Protein AF-A0A949Z2T8-F1 (afdb_monomer_lite)

Radius of gyration: 31.18 Å; chains: 1; bounding box: 73×67×92 Å

Foldseek 3Di:
DDDPDDPDDDPDPPPPPPDDDLVPDDPPDDDDPLPPQPVQKDFPPVPDDADQADLVLAAEAEDEPVCQVVVVVVVVVVQKDWGIKGKDKDLDDRDVSSVSVVLNNSNFRYKYKYKDWDDPDPPDRTIMMMIITGIHHPPPPPDPPPPPDPPPDDDDDDDDDDDDDDDDDDDDDDDDDDDDDDDDDDDDDDDDD

Secondary structure (DSSP, 8-state):
------------SS----PPPGGGPPTTPPP--SGGGTTTEEE-STTPPPPP--GGG-EEEE--GGGHHHHHHHHHHTT-EEEEEEEEEESS---HHHHHHHHHHTT-SEEEEEEEEE-S-TTS--EEEEEEEEEE-----------PPP--PPPPPPPPPPP-----PPPPPPPPPPPPPPPPPPPPPPP--

Structure (mmCIF, N/CA/C/O backbone):
data_AF-A0A949Z2T8-F1
#
_entry.id   AF-A0A949Z2T8-F1
#
loop_
_atom_site.group_PDB
_atom_site.id
_atom_site.type_symbol
_atom_site.label_atom_id
_atom_site.label_alt_id
_atom_site.label_comp_id
_atom_site.label_asym_id
_atom_site.label_entity_id
_atom_site.label_seq_id
_atom_site.pdbx_PDB_ins_code
_atom_site.Cartn_x
_atom_site.Cartn_y
_atom_site.Cartn_z
_atom_site.occupancy
_atom_site.B_iso_or_equiv
_atom_site.auth_seq_id
_atom_site.auth_comp_id
_atom_site.auth_asym_id
_atom_site.auth_atom_id
_atom_site.pdbx_PDB_model_num
ATOM 1 N N . MET A 1 1 ? 36.190 -53.736 -14.397 1.00 41.03 1 MET A N 1
ATOM 2 C CA . MET A 1 1 ? 36.447 -52.911 -13.193 1.00 41.03 1 MET A CA 1
ATOM 3 C C . MET A 1 1 ? 35.749 -51.570 -13.430 1.00 41.03 1 MET A C 1
ATOM 5 O O . MET A 1 1 ? 36.251 -50.783 -14.207 1.00 41.03 1 MET A O 1
ATOM 9 N N . LYS A 1 2 ? 34.441 -51.424 -13.171 1.00 49.59 2 LYS A N 1
ATOM 10 C CA . LYS A 1 2 ? 33.810 -51.015 -11.897 1.00 49.59 2 LYS A CA 1
ATOM 11 C C . LYS A 1 2 ? 34.517 -49.834 -11.214 1.00 49.59 2 LYS A C 1
ATOM 13 O O . LYS A 1 2 ? 35.308 -50.068 -10.317 1.00 49.59 2 LYS A O 1
ATOM 18 N N . PHE A 1 3 ? 34.169 -48.608 -11.609 1.00 48.06 3 PHE A N 1
ATOM 19 C CA . PHE A 1 3 ? 34.117 -47.436 -10.723 1.00 48.06 3 PHE A CA 1
ATOM 20 C C . PHE A 1 3 ? 32.971 -46.528 -11.185 1.00 48.06 3 PHE A C 1
ATOM 22 O O . PHE A 1 3 ? 33.150 -45.520 -11.855 1.00 48.06 3 PHE A O 1
ATOM 29 N N . LEU A 1 4 ? 31.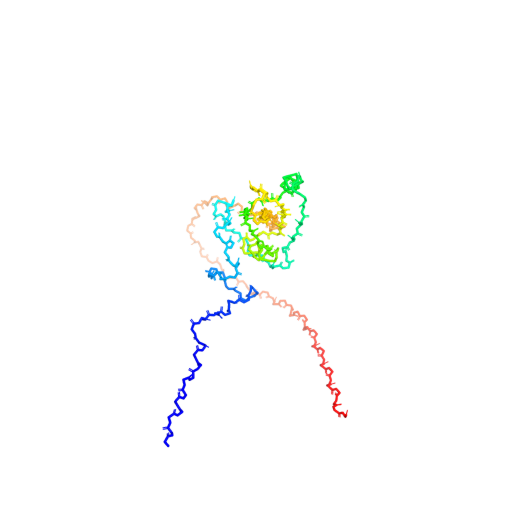757 -46.972 -10.861 1.00 51.34 4 LEU A N 1
ATOM 30 C CA . LEU A 1 4 ? 30.539 -46.176 -10.913 1.00 51.34 4 LEU A CA 1
ATOM 31 C C . LEU A 1 4 ? 30.286 -45.728 -9.470 1.00 51.34 4 LEU A C 1
ATOM 33 O O . LEU A 1 4 ? 29.631 -46.432 -8.706 1.00 51.34 4 LEU A O 1
ATOM 37 N N . VAL A 1 5 ? 30.912 -44.623 -9.062 1.00 54.31 5 VAL A N 1
ATOM 38 C CA . VAL A 1 5 ? 30.667 -43.995 -7.756 1.00 54.31 5 VAL A CA 1
ATOM 39 C C . VAL A 1 5 ? 29.704 -42.841 -7.980 1.00 54.31 5 VAL A C 1
ATOM 41 O O . VAL A 1 5 ? 30.076 -41.721 -8.309 1.00 54.31 5 VAL A O 1
ATOM 44 N N . LEU A 1 6 ? 28.433 -43.216 -7.884 1.00 52.44 6 LEU A N 1
ATOM 45 C CA . LEU A 1 6 ? 27.366 -42.508 -7.190 1.00 52.44 6 LEU A CA 1
ATOM 46 C C . LEU A 1 6 ? 27.855 -41.264 -6.411 1.00 52.44 6 LEU A C 1
ATOM 48 O O . LEU A 1 6 ? 28.344 -41.392 -5.292 1.00 52.44 6 LEU A O 1
ATOM 52 N N . LEU A 1 7 ? 27.674 -40.063 -6.968 1.00 49.06 7 LEU A N 1
ATOM 53 C CA . LEU A 1 7 ? 27.577 -38.847 -6.160 1.00 49.06 7 LEU A CA 1
ATOM 54 C C . LEU A 1 7 ? 26.139 -38.340 -6.260 1.00 49.06 7 LEU A C 1
ATOM 56 O O . LEU A 1 7 ? 25.754 -37.553 -7.120 1.00 49.06 7 LEU A O 1
ATOM 60 N N . THR A 1 8 ? 25.331 -38.926 -5.387 1.00 52.25 8 THR A N 1
ATOM 61 C CA . THR A 1 8 ? 24.014 -38.479 -4.953 1.00 52.25 8 THR A CA 1
ATOM 62 C C . THR A 1 8 ? 23.989 -36.967 -4.740 1.00 52.25 8 THR A C 1
ATOM 64 O O . THR A 1 8 ? 24.574 -36.450 -3.794 1.00 52.25 8 THR A O 1
ATOM 67 N N . VAL A 1 9 ? 23.307 -36.275 -5.652 1.00 52.47 9 VAL A N 1
ATOM 68 C CA . VAL A 1 9 ? 22.212 -35.335 -5.373 1.00 52.47 9 VAL A CA 1
ATOM 69 C C . VAL A 1 9 ? 22.158 -34.897 -3.900 1.00 52.47 9 VAL A C 1
ATOM 71 O O . VAL A 1 9 ? 21.594 -35.595 -3.060 1.00 52.47 9 VAL A O 1
ATOM 74 N N . VAL A 1 10 ? 22.704 -33.715 -3.601 1.00 49.72 10 VAL A N 1
ATOM 75 C CA . VAL A 1 10 ? 22.423 -32.970 -2.363 1.00 49.72 10 VAL A CA 1
ATOM 76 C C . VAL A 1 10 ? 21.536 -31.770 -2.718 1.00 49.72 10 VAL A C 1
ATOM 78 O O . VAL A 1 10 ? 22.064 -30.717 -3.073 1.00 49.72 10 VAL A O 1
ATOM 81 N N . PRO A 1 11 ? 20.197 -31.867 -2.624 1.00 51.00 11 PRO A N 1
ATOM 82 C CA . PRO A 1 11 ? 19.309 -30.723 -2.644 1.00 51.00 11 PRO A CA 1
ATOM 83 C C . PRO A 1 11 ? 18.661 -30.631 -1.259 1.00 51.00 11 PRO A C 1
ATOM 85 O O . PRO A 1 11 ? 17.534 -31.076 -1.070 1.00 51.00 11 PRO A O 1
ATOM 88 N N . ALA A 1 12 ? 19.390 -30.164 -0.242 1.00 48.66 12 ALA A N 1
ATOM 89 C CA . ALA A 1 12 ? 18.833 -30.168 1.117 1.00 48.66 12 ALA A CA 1
ATOM 90 C C . ALA A 1 12 ? 19.311 -29.045 2.051 1.00 48.66 12 ALA A C 1
ATOM 92 O O . ALA A 1 12 ? 19.129 -29.169 3.256 1.00 48.66 12 ALA A O 1
ATOM 93 N N . PHE A 1 13 ? 19.891 -27.944 1.550 1.00 45.47 13 PHE A N 1
ATOM 94 C CA . PHE A 1 13 ? 20.364 -26.861 2.438 1.00 45.47 13 PHE A CA 1
ATOM 95 C C . PHE A 1 13 ? 20.062 -25.423 1.998 1.00 45.47 13 PHE A C 1
ATOM 97 O O . PHE A 1 13 ? 20.603 -24.486 2.574 1.00 45.47 13 PHE A O 1
ATOM 104 N N . PHE A 1 14 ? 19.115 -25.214 1.084 1.00 45.59 14 PHE A N 1
ATOM 105 C CA . PHE A 1 14 ? 18.384 -23.944 1.050 1.00 45.59 14 PHE A CA 1
ATOM 106 C C . PHE A 1 14 ? 16.983 -24.202 1.577 1.00 45.59 14 PHE A C 1
ATOM 108 O O . PHE A 1 14 ? 16.031 -24.407 0.830 1.00 45.59 14 PHE A O 1
ATOM 115 N N . GLY A 1 15 ? 16.901 -24.281 2.906 1.00 39.28 15 GLY A N 1
ATOM 116 C CA . GLY A 1 15 ? 15.648 -24.369 3.633 1.00 39.28 15 GLY A CA 1
ATOM 117 C C . GLY A 1 15 ? 14.800 -23.133 3.361 1.00 39.28 15 GLY A C 1
ATOM 118 O O . GLY A 1 15 ? 14.853 -22.159 4.107 1.00 39.28 15 GLY A O 1
ATOM 119 N N . CYS A 1 16 ? 13.965 -23.196 2.328 1.00 36.72 16 CYS A N 1
ATOM 120 C CA . CYS A 1 16 ? 12.710 -22.466 2.305 1.00 36.72 16 CYS A CA 1
ATOM 121 C C . CYS A 1 16 ? 11.833 -23.084 3.397 1.00 36.72 16 CYS A C 1
ATOM 123 O O . CYS A 1 16 ? 10.970 -23.916 3.125 1.00 36.72 16 CYS A O 1
ATOM 125 N N . ALA A 1 17 ? 12.108 -22.740 4.657 1.00 44.28 17 ALA A N 1
ATOM 126 C CA . ALA A 1 17 ? 11.164 -22.993 5.727 1.00 44.28 17 ALA A CA 1
ATOM 127 C C . ALA A 1 17 ? 9.862 -22.314 5.300 1.00 44.28 17 ALA A C 1
ATOM 129 O O . ALA A 1 17 ? 9.833 -21.092 5.151 1.00 44.28 17 ALA A O 1
ATOM 130 N N . LEU A 1 18 ? 8.829 -23.117 5.031 1.00 43.22 18 LEU A N 1
ATOM 131 C CA . LEU A 1 18 ? 7.466 -22.651 4.809 1.00 43.22 18 LEU A CA 1
ATOM 132 C C . LEU A 1 18 ? 7.115 -21.750 5.987 1.00 43.22 18 LEU A C 1
ATOM 134 O O . LEU A 1 18 ? 6.870 -22.224 7.098 1.00 43.22 18 LEU A O 1
ATOM 138 N N . THR A 1 19 ? 7.191 -20.439 5.774 1.00 44.66 19 THR A N 1
ATOM 139 C CA . THR A 1 19 ? 6.826 -19.495 6.818 1.00 44.66 19 THR A CA 1
ATOM 140 C C . THR A 1 19 ? 5.343 -19.744 7.125 1.00 44.66 19 THR A C 1
ATOM 142 O O . THR A 1 19 ? 4.574 -20.027 6.202 1.00 44.66 19 THR A O 1
ATOM 145 N N . PRO A 1 20 ? 4.921 -19.713 8.398 1.00 45.91 20 PRO A N 1
ATOM 146 C CA . PRO A 1 20 ? 3.540 -20.008 8.756 1.00 45.91 20 PRO A CA 1
ATOM 147 C C . PRO A 1 20 ? 2.581 -19.155 7.929 1.00 45.91 20 PRO A C 1
ATOM 149 O O . PRO A 1 20 ? 2.824 -17.956 7.756 1.00 45.91 20 PRO A O 1
ATOM 152 N N . ASN A 1 21 ? 1.512 -19.778 7.423 1.00 50.97 21 ASN A N 1
ATOM 153 C CA . ASN A 1 21 ? 0.431 -19.064 6.755 1.00 50.97 21 ASN A CA 1
ATOM 154 C C . ASN A 1 21 ? -0.017 -17.905 7.662 1.00 50.97 21 ASN A C 1
ATOM 156 O O . ASN A 1 21 ? -0.103 -18.083 8.884 1.00 50.97 21 ASN A O 1
ATOM 160 N N . VAL A 1 22 ? -0.288 -16.742 7.063 1.00 46.59 22 VAL A N 1
ATOM 161 C CA . VAL A 1 22 ? -0.770 -15.525 7.738 1.00 46.59 22 VAL A CA 1
ATOM 162 C C . VAL A 1 22 ? -1.902 -15.860 8.708 1.00 46.59 22 VAL A C 1
ATOM 164 O O . VAL A 1 22 ? -1.935 -15.336 9.819 1.00 46.59 22 VAL A O 1
ATOM 167 N N . ASP A 1 23 ? -2.730 -16.837 8.336 1.00 47.22 23 ASP A N 1
ATOM 168 C CA . ASP A 1 23 ? -3.901 -17.256 9.097 1.00 47.22 23 ASP A CA 1
ATOM 169 C C . ASP A 1 23 ? -3.608 -18.032 10.390 1.00 47.22 23 ASP A C 1
ATOM 171 O O . ASP A 1 23 ? -4.485 -18.210 11.230 1.00 47.22 23 ASP A O 1
ATOM 175 N N . THR A 1 24 ? -2.376 -18.507 10.579 1.00 57.38 24 THR A N 1
ATOM 176 C CA . THR A 1 24 ? -1.998 -19.401 11.695 1.00 57.38 24 THR A CA 1
ATOM 177 C C . THR A 1 24 ? -0.982 -18.781 12.651 1.00 57.38 24 THR A C 1
ATOM 179 O O . THR A 1 24 ? -0.428 -19.453 13.527 1.00 57.38 24 THR A O 1
ATOM 182 N N . ARG A 1 25 ? -0.696 -17.488 12.488 1.00 58.47 25 ARG A N 1
ATOM 183 C CA . ARG A 1 25 ? 0.445 -16.852 13.139 1.00 58.47 25 ARG A CA 1
ATOM 184 C C . ARG A 1 25 ? 0.139 -16.349 14.547 1.00 58.47 25 ARG A C 1
ATOM 186 O O . ARG A 1 25 ? -0.938 -15.836 14.836 1.00 58.47 25 ARG A O 1
ATOM 193 N N . LYS A 1 26 ? 1.157 -16.400 15.411 1.00 54.72 26 LYS A N 1
ATOM 194 C CA . LYS A 1 26 ? 1.133 -15.761 16.733 1.00 54.72 26 LYS A CA 1
ATOM 195 C C . LYS A 1 26 ? 1.680 -14.322 16.669 1.00 54.72 26 LYS A C 1
ATOM 197 O O . LYS A 1 26 ? 2.594 -14.041 15.879 1.00 54.72 26 LYS A O 1
ATOM 202 N N . PRO A 1 27 ? 1.171 -13.401 17.509 1.00 46.06 27 PRO A N 1
ATOM 203 C CA . PRO A 1 27 ? 1.746 -12.066 17.662 1.00 46.06 27 PRO A CA 1
ATOM 204 C C . PRO A 1 27 ? 3.253 -12.135 17.970 1.00 46.06 27 PRO A C 1
ATOM 206 O O . PRO A 1 27 ? 3.683 -12.946 18.785 1.00 46.06 27 PRO A O 1
ATOM 209 N N . GLY A 1 28 ? 4.059 -11.295 17.313 1.00 52.59 28 GLY A N 1
ATOM 210 C CA . GLY A 1 28 ? 5.501 -11.165 17.587 1.00 52.59 28 GLY A CA 1
ATOM 211 C C . GLY A 1 28 ? 6.464 -12.075 16.804 1.00 52.59 28 GLY A C 1
ATOM 212 O O . GLY A 1 28 ? 7.672 -11.915 16.951 1.00 52.59 28 GLY A O 1
ATOM 213 N N . GLN A 1 29 ? 5.995 -12.990 15.947 1.00 57.72 29 GLN A N 1
ATOM 214 C CA . GLN A 1 29 ? 6.901 -13.771 15.081 1.00 57.72 29 GLN A CA 1
ATOM 215 C C . GLN A 1 29 ? 7.602 -12.904 14.004 1.00 57.72 29 GLN A C 1
ATOM 217 O O . GLN A 1 29 ? 7.157 -11.811 13.650 1.00 57.72 29 GLN A O 1
ATOM 222 N N . ARG A 1 30 ? 8.736 -13.363 13.469 1.00 49.25 30 ARG A N 1
ATOM 223 C CA . ARG A 1 30 ? 9.448 -12.671 12.380 1.00 49.25 30 ARG A CA 1
ATOM 224 C C . ARG A 1 30 ? 8.833 -13.086 11.034 1.00 49.25 30 ARG A C 1
ATOM 226 O O . ARG A 1 30 ? 8.520 -14.258 10.847 1.00 49.25 30 ARG A O 1
ATOM 233 N N . TRP A 1 31 ? 8.601 -12.135 10.128 1.00 58.06 31 TRP A N 1
ATOM 234 C CA . TRP A 1 31 ? 8.105 -12.409 8.770 1.00 58.06 31 TRP A CA 1
ATOM 235 C C . TRP A 1 31 ? 9.267 -12.681 7.817 1.00 58.06 31 TRP A C 1
ATOM 237 O O . TRP A 1 31 ? 10.244 -11.942 7.857 1.00 58.06 31 TRP A O 1
ATOM 247 N N . ASN A 1 32 ? 9.119 -13.663 6.922 1.00 51.78 32 ASN A N 1
ATOM 248 C CA . ASN A 1 32 ? 10.095 -13.954 5.861 1.00 51.78 32 ASN A CA 1
ATOM 249 C C . ASN A 1 32 ? 9.503 -13.850 4.435 1.00 51.78 32 ASN A C 1
ATOM 251 O O . ASN A 1 32 ? 10.119 -14.353 3.504 1.00 51.78 32 ASN A O 1
ATOM 255 N N . TYR A 1 33 ? 8.317 -13.248 4.238 1.00 54.28 33 TYR A N 1
ATOM 256 C CA . TYR A 1 33 ? 7.548 -13.452 2.993 1.00 54.28 33 TYR A CA 1
ATOM 257 C C . TYR A 1 33 ? 7.424 -12.284 2.009 1.00 54.28 33 TYR A C 1
ATOM 259 O O . TYR A 1 33 ? 6.986 -12.538 0.898 1.00 54.28 33 TYR A O 1
ATOM 267 N N . TYR A 1 34 ? 7.817 -11.051 2.340 1.00 55.31 34 TYR A N 1
ATOM 268 C CA . TYR A 1 34 ? 7.533 -9.885 1.476 1.00 55.31 34 TYR A CA 1
ATOM 269 C C . TYR A 1 34 ? 8.564 -9.628 0.370 1.00 55.31 34 TYR A C 1
ATOM 271 O O . TYR A 1 34 ? 8.650 -8.513 -0.148 1.00 55.31 34 TYR A O 1
ATOM 279 N N . GLY A 1 35 ? 9.430 -10.604 0.083 1.00 61.44 35 GLY A N 1
ATOM 280 C CA . GLY A 1 35 ? 10.699 -10.328 -0.587 1.00 61.44 35 GLY A CA 1
ATOM 281 C C . GLY A 1 35 ? 11.466 -9.213 0.140 1.00 61.44 35 GLY A C 1
ATOM 282 O O . GLY A 1 35 ? 11.451 -9.135 1.371 1.00 61.44 35 GLY A O 1
ATOM 283 N N . ASP A 1 36 ? 12.087 -8.317 -0.624 1.00 68.31 36 ASP A N 1
ATOM 284 C CA . ASP A 1 36 ? 12.905 -7.209 -0.112 1.00 68.31 36 ASP A CA 1
ATOM 285 C C . ASP A 1 36 ? 12.124 -5.882 0.031 1.00 68.31 36 ASP A C 1
ATOM 287 O O . ASP A 1 36 ? 12.661 -4.790 -0.140 1.00 68.31 36 ASP A O 1
ATOM 291 N N . LEU A 1 37 ? 10.813 -5.941 0.311 1.00 79.62 37 LEU A N 1
ATOM 292 C CA . LEU A 1 37 ? 9.995 -4.730 0.502 1.00 79.62 37 LEU A CA 1
ATOM 293 C C . LEU A 1 37 ? 10.166 -4.093 1.887 1.00 79.62 37 LEU A C 1
ATOM 295 O O . LEU A 1 37 ? 9.851 -2.917 2.068 1.00 79.62 37 LEU A O 1
ATOM 299 N N . LEU A 1 38 ? 10.649 -4.850 2.877 1.00 80.50 38 LEU A N 1
ATOM 300 C CA . LEU A 1 38 ? 10.775 -4.357 4.249 1.00 80.50 38 LEU A CA 1
ATOM 301 C C . LEU A 1 38 ? 11.772 -3.188 4.369 1.00 80.50 38 LEU A C 1
ATOM 303 O O . LEU A 1 38 ? 11.424 -2.216 5.037 1.00 80.50 38 LEU A O 1
ATOM 307 N N . PRO A 1 39 ? 12.946 -3.203 3.704 1.00 84.88 39 PRO A N 1
ATOM 308 C CA . PRO A 1 39 ? 13.837 -2.040 3.680 1.00 84.88 39 PRO A CA 1
ATOM 309 C C . PRO A 1 39 ? 13.246 -0.814 2.971 1.00 84.88 39 PRO A C 1
ATOM 311 O O . PRO A 1 39 ? 13.637 0.313 3.269 1.00 84.88 39 PRO A O 1
ATOM 314 N N . ALA A 1 40 ? 12.296 -1.013 2.052 1.00 83.56 40 ALA A N 1
ATOM 315 C CA . ALA A 1 40 ? 11.617 0.069 1.339 1.00 83.56 40 ALA A CA 1
ATOM 316 C C . ALA A 1 40 ? 10.436 0.673 2.126 1.00 83.56 40 ALA A C 1
ATOM 318 O O . ALA A 1 40 ? 9.948 1.755 1.780 1.00 83.56 40 ALA A O 1
ATOM 319 N N . TYR A 1 41 ? 9.965 -0.006 3.176 1.00 87.69 41 TYR A N 1
ATOM 320 C CA . TYR A 1 41 ? 8.858 0.453 4.007 1.00 87.69 41 TYR A CA 1
ATOM 321 C C . TYR A 1 41 ? 9.290 1.575 4.952 1.00 87.69 41 TYR A C 1
ATOM 323 O O . TYR A 1 41 ? 10.194 1.421 5.773 1.00 87.69 41 TYR A O 1
ATOM 331 N N . ARG A 1 42 ? 8.579 2.701 4.888 1.00 88.69 42 ARG A N 1
ATOM 332 C CA . ARG A 1 42 ? 8.719 3.817 5.822 1.00 88.69 42 ARG A CA 1
ATOM 333 C C . ARG A 1 42 ? 7.521 3.845 6.753 1.00 88.69 42 ARG A C 1
ATOM 335 O O . ARG A 1 42 ? 6.408 4.135 6.313 1.00 88.69 42 ARG A O 1
ATOM 342 N N . ASP A 1 43 ? 7.767 3.565 8.029 1.00 89.19 43 ASP A N 1
ATOM 343 C CA . ASP A 1 43 ? 6.757 3.702 9.072 1.00 89.19 43 ASP A CA 1
ATOM 344 C C . ASP A 1 43 ? 6.384 5.176 9.272 1.00 89.19 43 ASP A C 1
ATOM 346 O O . ASP A 1 43 ? 7.247 6.048 9.368 1.00 89.19 43 ASP A O 1
ATOM 350 N N . GLN A 1 44 ? 5.085 5.446 9.322 1.00 87.62 44 GLN A N 1
ATOM 351 C CA . GLN A 1 44 ? 4.503 6.766 9.560 1.00 87.62 44 GLN A CA 1
ATOM 352 C C . GLN A 1 44 ? 3.632 6.786 10.823 1.00 87.62 44 GLN A C 1
ATOM 354 O O . GLN A 1 44 ? 3.056 7.821 11.145 1.00 87.62 44 GLN A O 1
ATOM 359 N N . THR A 1 45 ? 3.564 5.673 11.561 1.00 85.44 45 THR A N 1
ATOM 360 C CA . THR A 1 45 ? 2.819 5.581 12.825 1.00 85.44 45 THR A CA 1
ATOM 361 C C . THR A 1 45 ? 3.568 6.159 14.026 1.00 85.44 45 THR A C 1
ATOM 363 O O . THR A 1 45 ? 2.964 6.366 15.076 1.00 85.44 45 THR A O 1
ATOM 366 N N . GLY A 1 46 ? 4.881 6.393 13.907 1.00 83.81 46 GLY A N 1
ATOM 367 C CA . GLY A 1 46 ? 5.724 6.790 15.038 1.00 83.81 46 GLY A CA 1
ATOM 368 C C . GLY A 1 46 ? 5.926 5.663 16.059 1.00 83.81 46 GLY A C 1
ATOM 369 O O . GLY A 1 46 ? 6.101 5.941 17.243 1.00 83.81 46 GLY A O 1
ATOM 370 N N . GLY A 1 47 ? 5.868 4.397 15.625 1.00 76.50 47 GLY A N 1
ATOM 371 C CA . GLY A 1 47 ? 6.020 3.228 16.497 1.00 76.50 47 GLY A CA 1
ATOM 372 C C . GLY A 1 47 ? 4.742 2.785 17.218 1.00 76.50 47 GLY A C 1
ATOM 373 O O . GLY A 1 47 ? 4.806 1.914 18.092 1.00 76.50 47 GLY A O 1
ATOM 374 N N . ALA A 1 48 ? 3.578 3.348 16.876 1.00 73.50 48 ALA A N 1
ATOM 375 C CA . ALA A 1 48 ? 2.308 2.882 17.421 1.00 73.50 48 ALA A CA 1
ATOM 376 C C . ALA A 1 48 ? 2.021 1.447 16.951 1.00 73.50 48 ALA A C 1
ATOM 378 O O . ALA A 1 48 ? 2.174 1.106 15.778 1.00 73.50 48 ALA A O 1
ATOM 379 N N . ARG A 1 49 ? 1.592 0.582 17.877 1.00 63.06 49 ARG A N 1
ATOM 380 C CA . ARG A 1 49 ? 1.219 -0.794 17.529 1.00 63.06 49 ARG A CA 1
ATOM 381 C C . ARG A 1 49 ? -0.040 -0.773 16.676 1.00 63.06 49 ARG A C 1
ATOM 383 O O . ARG A 1 49 ? -1.079 -0.299 17.127 1.00 63.06 49 ARG A O 1
ATOM 390 N N . VAL A 1 50 ? 0.062 -1.326 15.476 1.00 71.00 50 VAL A N 1
ATOM 391 C CA . VAL A 1 50 ? -1.065 -1.433 14.552 1.00 71.00 50 VAL A CA 1
ATOM 392 C C . VAL A 1 50 ? -1.788 -2.761 14.756 1.00 71.00 50 VAL A C 1
ATOM 394 O O . VAL A 1 50 ? -1.187 -3.756 15.171 1.00 71.00 50 VAL A O 1
ATOM 397 N N . ALA A 1 51 ? -3.101 -2.762 14.535 1.00 72.88 51 ALA A N 1
ATOM 398 C CA . ALA A 1 51 ? -3.917 -3.965 14.638 1.00 72.88 51 ALA A CA 1
ATOM 399 C C . ALA A 1 51 ? -3.519 -4.968 13.547 1.00 72.88 51 ALA A C 1
ATOM 401 O O . ALA A 1 51 ? -3.251 -4.571 12.423 1.00 72.88 51 ALA A O 1
ATOM 402 N N . LEU A 1 52 ? -3.509 -6.266 13.852 1.00 76.69 52 LEU A N 1
ATOM 403 C CA . LEU A 1 52 ? -3.371 -7.284 12.809 1.00 76.69 52 LEU A CA 1
ATOM 404 C C . LEU A 1 52 ? -4.661 -7.318 11.984 1.00 76.69 52 LEU A C 1
ATOM 406 O O . LEU A 1 52 ? -5.752 -7.398 12.552 1.00 76.69 52 LEU A O 1
ATOM 410 N N . ILE A 1 53 ? -4.528 -7.241 10.661 1.00 84.81 53 ILE A N 1
ATOM 411 C CA . ILE A 1 53 ? -5.650 -7.249 9.719 1.00 84.81 53 ILE A CA 1
ATOM 412 C C . ILE A 1 53 ? -5.495 -8.445 8.786 1.00 84.81 53 ILE A C 1
ATOM 414 O O . ILE A 1 53 ? -4.381 -8.801 8.403 1.00 84.81 53 ILE A O 1
ATOM 418 N N . TRP A 1 54 ? -6.611 -9.087 8.442 1.00 85.06 54 TRP A N 1
ATOM 419 C CA . TRP A 1 54 ? -6.609 -10.214 7.514 1.00 85.06 54 TRP A CA 1
ATOM 420 C C . TRP A 1 54 ? -6.374 -9.735 6.077 1.00 85.06 54 TRP A C 1
ATOM 422 O O . TRP A 1 54 ? -6.749 -8.626 5.699 1.00 85.06 54 TRP A O 1
ATOM 432 N N . LEU A 1 55 ? -5.733 -10.559 5.250 1.00 86.38 55 LEU A N 1
ATOM 433 C CA . LEU A 1 55 ? -5.324 -10.157 3.899 1.00 86.38 55 LEU A CA 1
ATOM 434 C C . LEU A 1 55 ? -6.507 -9.817 2.973 1.00 86.38 55 LEU A C 1
ATOM 436 O O . LEU A 1 55 ? -6.402 -8.943 2.107 1.00 86.38 55 LEU A O 1
ATOM 440 N N . ASP A 1 56 ? -7.628 -10.508 3.154 1.00 89.06 56 ASP A N 1
ATOM 441 C CA . ASP A 1 56 ? -8.901 -10.281 2.466 1.00 89.06 56 ASP A CA 1
ATOM 442 C C . ASP A 1 56 ? -9.563 -8.955 2.874 1.00 89.06 56 ASP A C 1
ATOM 444 O O . ASP A 1 56 ? -10.256 -8.337 2.069 1.00 89.06 56 ASP A O 1
ATOM 448 N N . GLN A 1 57 ? -9.275 -8.464 4.081 1.00 89.69 57 GLN A N 1
ATOM 449 C CA . GLN A 1 57 ? -9.732 -7.167 4.583 1.00 89.69 57 GLN A CA 1
ATOM 450 C C . GLN A 1 57 ? -8.913 -5.987 4.044 1.00 89.69 57 GLN A C 1
ATOM 452 O O . GLN A 1 57 ? -9.316 -4.835 4.221 1.00 89.6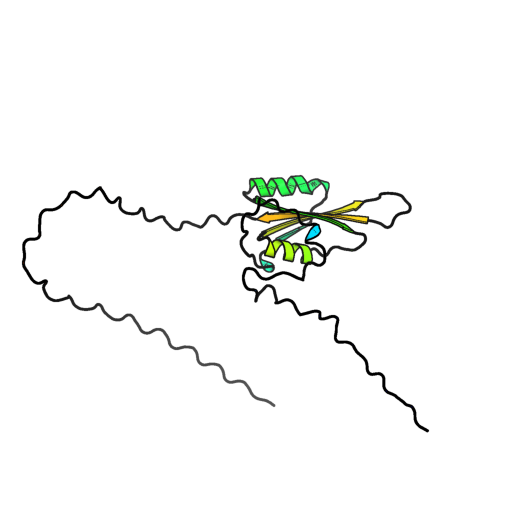9 57 GLN A O 1
ATOM 457 N N . VAL A 1 58 ? -7.780 -6.249 3.385 1.00 93.38 58 VAL A N 1
ATOM 458 C CA . VAL A 1 58 ? -6.979 -5.209 2.737 1.00 93.38 58 VAL A CA 1
ATOM 459 C C . VAL A 1 58 ? -7.533 -4.924 1.345 1.00 93.38 58 VAL A C 1
ATOM 461 O O . VAL A 1 58 ? -7.392 -5.723 0.412 1.00 93.38 58 VAL A O 1
ATOM 464 N N . ALA A 1 59 ? -8.112 -3.742 1.170 1.00 96.31 59 ALA A N 1
ATOM 465 C CA . ALA A 1 59 ? -8.477 -3.226 -0.139 1.00 96.31 59 ALA A CA 1
ATOM 466 C C . ALA A 1 59 ? -7.243 -2.657 -0.851 1.00 96.31 59 ALA A C 1
ATOM 468 O O . ALA A 1 59 ? -6.424 -1.961 -0.251 1.00 96.31 59 ALA A O 1
ATOM 469 N N . PHE A 1 60 ? -7.126 -2.918 -2.151 1.00 96.56 60 PHE A N 1
ATOM 470 C CA . PHE A 1 60 ? -6.096 -2.326 -2.998 1.00 96.56 60 PHE A CA 1
ATOM 471 C C . PHE A 1 60 ? -6.754 -1.477 -4.077 1.00 96.56 60 PHE A C 1
ATOM 473 O O . PHE A 1 60 ? -7.621 -1.961 -4.803 1.00 96.56 60 PHE A O 1
ATOM 480 N N . GLN A 1 61 ? -6.323 -0.226 -4.200 1.00 97.56 61 GLN A N 1
ATOM 481 C CA . GLN A 1 61 ? -6.805 0.689 -5.221 1.00 97.56 61 GLN A CA 1
ATOM 482 C C . GLN A 1 61 ? -5.633 1.196 -6.054 1.00 97.56 61 GLN A C 1
ATOM 484 O O . GLN A 1 61 ? -4.788 1.956 -5.577 1.00 97.56 61 GLN A O 1
ATOM 489 N N . ARG A 1 62 ? -5.610 0.794 -7.328 1.00 97.31 62 ARG A N 1
ATOM 490 C CA . ARG A 1 62 ? -4.701 1.369 -8.318 1.00 97.31 62 ARG A CA 1
ATOM 491 C C . ARG A 1 62 ? -5.231 2.725 -8.766 1.00 97.31 62 ARG A C 1
ATOM 493 O O . ARG A 1 62 ? -6.403 2.842 -9.115 1.00 97.31 62 ARG A O 1
ATOM 500 N N . VAL A 1 63 ? -4.356 3.720 -8.805 1.00 97.75 63 VAL A N 1
ATOM 501 C CA . VAL A 1 63 ? -4.671 5.080 -9.250 1.00 97.75 63 VAL A CA 1
ATOM 502 C C . VAL A 1 63 ? -3.610 5.591 -10.219 1.00 97.75 63 VAL A C 1
ATOM 504 O O . VAL A 1 63 ? -2.504 5.050 -10.300 1.00 97.75 63 VAL A O 1
ATOM 507 N N . GLU A 1 64 ? -3.940 6.637 -10.970 1.00 97.38 64 GLU A N 1
ATOM 508 C CA . GLU A 1 64 ? -2.964 7.329 -11.809 1.00 97.38 64 GLU A CA 1
ATOM 509 C C . GLU A 1 64 ? -2.001 8.171 -10.961 1.00 97.38 64 GLU A C 1
ATOM 511 O O . GLU A 1 64 ? -2.355 8.660 -9.887 1.00 97.38 64 GLU A O 1
ATOM 516 N N . GLN A 1 65 ? -0.779 8.386 -11.464 1.00 96.50 65 GLN A N 1
ATOM 517 C CA . GLN A 1 65 ? 0.255 9.154 -10.759 1.00 96.50 65 GLN A CA 1
ATOM 518 C C . GLN A 1 65 ? -0.232 10.559 -10.368 1.00 96.50 65 GLN A C 1
ATOM 520 O O . GLN A 1 65 ? -0.045 10.980 -9.227 1.00 96.50 65 GLN A O 1
ATOM 525 N N . ARG A 1 66 ? -0.907 11.261 -11.290 1.00 96.81 66 ARG A N 1
ATOM 526 C CA . ARG A 1 66 ? -1.435 12.620 -11.068 1.00 96.81 66 ARG A CA 1
ATOM 527 C C . ARG A 1 66 ? -2.514 12.691 -9.984 1.00 96.81 66 ARG A C 1
ATOM 529 O O . ARG A 1 66 ? -2.651 13.718 -9.325 1.00 96.81 66 ARG A O 1
ATOM 536 N N . ASP A 1 67 ? -3.245 11.599 -9.771 1.00 97.75 67 ASP A N 1
ATOM 537 C CA . ASP A 1 67 ? -4.352 11.534 -8.816 1.00 97.75 67 ASP A CA 1
ATOM 538 C C . ASP A 1 67 ? -3.939 10.959 -7.462 1.00 97.75 67 ASP A C 1
ATOM 540 O O . ASP A 1 67 ? -4.693 11.071 -6.495 1.00 97.75 67 ASP A O 1
ATOM 544 N N . PHE A 1 68 ? -2.739 10.382 -7.358 1.00 96.88 68 PHE A N 1
ATOM 545 C CA . PHE A 1 68 ? -2.275 9.681 -6.163 1.00 96.88 68 PHE A CA 1
ATOM 546 C C . PHE A 1 68 ? -2.413 10.524 -4.893 1.00 96.88 68 PHE A C 1
ATOM 548 O O . PHE A 1 68 ? -3.093 10.127 -3.947 1.00 96.88 68 PHE A O 1
ATOM 555 N N . GLN A 1 69 ? -1.837 11.730 -4.885 1.00 97.56 69 GLN A N 1
ATOM 556 C CA . GLN A 1 69 ? -1.906 12.614 -3.717 1.00 97.56 69 GLN A CA 1
ATOM 557 C C . GLN A 1 69 ? -3.338 13.072 -3.432 1.00 97.56 69 GLN A C 1
ATOM 559 O O . GLN A 1 69 ? -3.752 13.112 -2.275 1.00 97.56 69 GLN A O 1
ATOM 564 N N . LYS A 1 70 ? -4.122 13.369 -4.473 1.00 97.81 70 LYS A N 1
ATOM 565 C CA . LYS A 1 70 ? -5.522 13.789 -4.337 1.00 97.81 70 LYS A CA 1
ATOM 566 C C . LYS A 1 70 ? -6.367 12.698 -3.677 1.00 97.81 70 LYS A C 1
ATOM 568 O O . LYS A 1 70 ? -7.133 12.997 -2.763 1.00 97.81 70 LYS A O 1
ATOM 573 N N . ILE A 1 71 ? -6.212 11.448 -4.110 1.00 98.19 71 ILE A N 1
ATOM 574 C CA . ILE A 1 71 ? -6.953 10.307 -3.567 1.00 98.19 71 ILE A CA 1
ATOM 575 C C . ILE A 1 71 ? -6.503 10.011 -2.140 1.00 98.19 71 ILE A C 1
ATOM 577 O O . ILE A 1 71 ? -7.356 9.908 -1.263 1.00 98.19 71 ILE A O 1
ATOM 581 N N . VAL A 1 72 ? -5.194 9.978 -1.863 1.00 97.25 72 VAL A N 1
ATOM 582 C CA . VAL A 1 72 ? -4.691 9.821 -0.489 1.00 97.25 72 VAL A CA 1
ATOM 583 C C . VAL A 1 72 ? -5.300 10.884 0.428 1.00 97.25 72 VAL A C 1
ATOM 585 O O . VAL A 1 72 ? -5.870 10.541 1.457 1.00 97.25 72 VAL A O 1
ATOM 588 N N . GLN A 1 73 ? -5.272 12.161 0.037 1.00 97.81 73 GLN A N 1
ATOM 589 C CA . GLN A 1 73 ? -5.873 13.248 0.818 1.00 97.81 73 GLN A CA 1
ATOM 590 C C . GLN A 1 73 ? -7.387 13.089 1.009 1.00 97.81 73 GLN A C 1
ATOM 592 O O . GLN A 1 73 ? -7.907 13.422 2.074 1.00 97.81 73 GLN A O 1
ATOM 597 N N . ALA A 1 74 ? -8.104 12.558 0.015 1.00 97.88 74 ALA A N 1
ATOM 598 C CA . ALA A 1 74 ? -9.527 12.261 0.151 1.00 97.88 74 ALA A CA 1
ATOM 599 C C . ALA A 1 74 ? -9.787 11.209 1.243 1.00 97.88 74 ALA A C 1
ATOM 601 O O . ALA A 1 74 ? -10.663 11.422 2.079 1.00 97.88 74 ALA A O 1
ATOM 602 N N . PHE A 1 75 ? -8.993 10.135 1.305 1.00 97.19 75 PHE A N 1
ATOM 603 C CA . PHE A 1 75 ? -9.090 9.145 2.384 1.00 97.19 75 PHE A CA 1
ATOM 604 C C . PHE A 1 75 ? -8.760 9.752 3.755 1.00 97.19 75 PHE A C 1
ATOM 606 O O . PHE A 1 75 ? -9.478 9.501 4.722 1.00 97.19 75 PHE A O 1
ATOM 613 N N . LEU A 1 76 ? -7.739 10.609 3.855 1.00 95.75 76 LEU A N 1
ATOM 614 C CA . LEU A 1 76 ? -7.413 11.270 5.129 1.00 95.75 76 LEU A CA 1
ATOM 615 C C . LEU A 1 76 ? -8.579 12.119 5.647 1.00 95.75 76 LEU A C 1
ATOM 617 O O . LEU A 1 76 ? -8.922 12.057 6.825 1.00 95.75 76 LEU A O 1
ATOM 621 N N . ARG A 1 77 ? -9.262 12.850 4.757 1.00 96.81 77 ARG A N 1
ATOM 622 C CA . ARG A 1 77 ? -10.474 13.614 5.106 1.00 96.81 77 ARG A CA 1
ATOM 623 C C . ARG A 1 77 ? -11.639 12.728 5.556 1.00 96.81 77 ARG A C 1
ATOM 625 O O . ARG A 1 77 ? -12.499 13.194 6.292 1.00 96.81 77 ARG A O 1
ATOM 632 N N . GLN A 1 78 ? -11.666 11.460 5.145 1.00 96.00 78 GLN A N 1
ATOM 633 C CA . GLN A 1 78 ? -12.651 10.464 5.587 1.00 96.00 78 GLN A CA 1
ATOM 634 C C . GLN A 1 78 ? -12.279 9.788 6.921 1.00 96.00 78 GLN A C 1
ATOM 636 O O . GLN A 1 78 ? -12.951 8.837 7.339 1.00 96.00 78 GLN A O 1
ATOM 641 N N . GLY A 1 79 ? -11.217 10.259 7.582 1.00 94.88 79 GLY A N 1
ATOM 642 C CA . GLY A 1 79 ? -10.754 9.752 8.870 1.00 94.88 79 GLY A CA 1
ATOM 643 C C . GLY A 1 79 ? -9.795 8.569 8.770 1.00 94.88 79 GLY A C 1
ATOM 644 O O . GLY A 1 79 ? -9.616 7.864 9.758 1.00 94.88 79 GLY A O 1
ATOM 645 N N . TYR A 1 80 ? -9.204 8.320 7.599 1.00 95.38 80 TYR A N 1
ATOM 646 C CA . TYR A 1 80 ? -8.091 7.381 7.503 1.00 95.38 80 TYR A CA 1
ATOM 647 C C . TYR A 1 80 ? -6.795 8.032 8.001 1.00 95.38 80 TYR A C 1
ATOM 649 O O . TYR A 1 80 ? -6.559 9.222 7.799 1.00 95.38 80 TYR A O 1
ATOM 657 N N . SER A 1 81 ? -5.923 7.227 8.589 1.00 94.50 81 SER A N 1
ATOM 658 C CA . SER A 1 81 ? -4.588 7.602 9.041 1.00 94.50 81 SER A CA 1
ATOM 659 C C . SER A 1 81 ? -3.530 6.966 8.147 1.00 94.50 81 SER A C 1
ATOM 661 O O . SER A 1 81 ? -3.680 5.826 7.702 1.00 94.50 81 SER A O 1
ATOM 663 N N . LYS A 1 82 ? -2.434 7.692 7.902 1.00 94.50 82 LYS A N 1
ATOM 664 C CA . LYS A 1 82 ? -1.254 7.134 7.231 1.00 94.50 82 LYS A CA 1
ATOM 665 C C . LYS A 1 82 ? -0.511 6.219 8.191 1.00 94.50 82 LYS A C 1
ATOM 667 O O . LYS A 1 82 ? -0.099 6.664 9.256 1.00 94.50 82 LYS A O 1
ATOM 672 N N . ILE A 1 83 ? -0.315 4.971 7.790 1.00 92.50 83 ILE A N 1
ATOM 673 C CA . ILE A 1 83 ? 0.478 4.008 8.560 1.00 92.50 83 ILE A CA 1
ATOM 674 C C . ILE A 1 83 ? 1.883 3.918 8.000 1.00 92.50 83 ILE A C 1
ATOM 676 O O . ILE A 1 83 ? 2.852 3.867 8.746 1.00 92.50 83 ILE A O 1
ATOM 680 N N . GLY A 1 84 ? 2.007 3.927 6.680 1.00 92.88 84 GLY A N 1
ATOM 681 C CA . GLY A 1 84 ? 3.313 3.840 6.069 1.00 92.88 84 GLY A CA 1
ATOM 682 C C . GLY A 1 84 ? 3.287 4.078 4.580 1.00 92.88 84 GLY A C 1
ATOM 683 O O . GLY A 1 84 ? 2.235 4.131 3.938 1.00 92.88 84 GLY A O 1
ATOM 684 N N . PHE A 1 85 ? 4.485 4.221 4.043 1.00 95.31 85 PHE A N 1
ATOM 685 C CA . PHE A 1 85 ? 4.711 4.480 2.637 1.00 95.31 85 PHE A CA 1
ATOM 686 C C . PHE A 1 85 ? 5.792 3.546 2.111 1.00 95.31 85 PHE A C 1
ATOM 688 O O . PHE A 1 85 ? 6.803 3.326 2.774 1.00 95.31 85 PHE A O 1
ATOM 695 N N . VAL A 1 86 ? 5.579 3.013 0.914 1.00 94.56 86 VAL A N 1
ATOM 696 C CA . VAL A 1 86 ? 6.541 2.164 0.213 1.00 94.56 86 VAL A CA 1
ATOM 697 C C . VAL A 1 86 ? 6.814 2.801 -1.143 1.00 94.56 86 VAL A C 1
ATOM 699 O O . VAL A 1 86 ? 5.876 3.051 -1.901 1.00 94.56 86 VAL A O 1
ATOM 702 N N . SER A 1 87 ? 8.088 3.052 -1.447 1.00 93.75 87 SER A N 1
ATOM 703 C CA . SER A 1 87 ? 8.535 3.417 -2.795 1.00 93.75 87 SER A CA 1
ATOM 704 C C . SER A 1 87 ? 9.582 2.423 -3.270 1.00 93.75 87 SER A C 1
ATOM 706 O O . SER A 1 87 ? 10.560 2.171 -2.565 1.00 93.75 87 SER A O 1
ATOM 708 N N . VAL A 1 88 ? 9.362 1.849 -4.450 1.00 92.50 88 VAL A N 1
ATOM 709 C CA . VAL A 1 88 ? 10.256 0.860 -5.058 1.00 92.50 88 VAL A CA 1
ATOM 710 C C . VAL A 1 88 ? 10.541 1.277 -6.490 1.00 92.50 88 VAL A C 1
ATOM 712 O O . VAL A 1 88 ? 9.615 1.460 -7.275 1.00 92.50 88 VAL A O 1
ATOM 715 N N . ARG A 1 89 ? 11.820 1.375 -6.853 1.00 90.62 89 ARG A N 1
ATOM 716 C CA . ARG A 1 89 ? 12.263 1.456 -8.250 1.00 90.62 89 ARG A CA 1
ATOM 717 C C . ARG A 1 89 ? 12.692 0.058 -8.681 1.00 90.62 89 ARG A C 1
ATOM 719 O O . ARG A 1 89 ? 13.554 -0.536 -8.042 1.00 90.62 89 ARG A O 1
ATOM 726 N N . SER A 1 90 ? 12.068 -0.489 -9.719 1.00 87.44 90 SER A N 1
ATOM 727 C CA . SER A 1 90 ? 12.351 -1.848 -10.184 1.00 87.44 90 SER A CA 1
ATOM 728 C C . SER A 1 90 ? 12.238 -1.957 -11.700 1.00 87.44 90 SER A C 1
ATOM 730 O O . SER A 1 90 ? 11.392 -1.321 -12.328 1.00 87.44 90 SER A O 1
ATOM 732 N N . GLN A 1 91 ? 13.093 -2.791 -12.287 1.00 86.75 91 GLN A N 1
ATOM 733 C CA . GLN A 1 91 ? 12.971 -3.236 -13.680 1.00 86.75 91 GLN A CA 1
ATOM 734 C C . GLN A 1 91 ? 11.929 -4.358 -13.825 1.00 86.75 91 GLN A C 1
ATOM 736 O O . GLN A 1 91 ? 11.447 -4.628 -14.922 1.00 86.75 91 GLN A O 1
ATOM 741 N N . TYR A 1 92 ? 11.566 -4.997 -12.712 1.00 87.19 92 TYR A N 1
ATOM 742 C CA . TYR A 1 92 ? 10.601 -6.086 -12.650 1.00 87.19 92 TYR A CA 1
ATOM 743 C C . TYR A 1 92 ? 9.255 -5.607 -12.109 1.00 87.19 92 TYR A C 1
ATOM 745 O O . TYR A 1 92 ? 9.154 -4.600 -11.400 1.00 87.19 92 TYR A O 1
ATOM 753 N N . PHE A 1 93 ? 8.207 -6.359 -12.438 1.00 86.69 93 PHE A N 1
ATOM 754 C CA . PHE A 1 93 ? 6.882 -6.127 -11.886 1.00 86.69 93 PHE A CA 1
ATOM 755 C C . PHE A 1 93 ? 6.878 -6.382 -10.376 1.00 86.69 93 PHE A C 1
ATOM 757 O O . PHE A 1 93 ? 7.275 -7.455 -9.925 1.00 86.69 93 PHE A O 1
ATOM 764 N N . VAL A 1 94 ? 6.427 -5.394 -9.603 1.00 87.81 94 VAL A N 1
ATOM 765 C CA . VAL A 1 94 ? 6.178 -5.553 -8.167 1.00 87.81 94 VAL A CA 1
ATOM 766 C C . VAL A 1 94 ? 4.725 -5.969 -7.997 1.00 87.81 94 VAL A C 1
ATOM 768 O O . VAL A 1 94 ? 3.826 -5.179 -8.284 1.00 87.81 94 VAL A O 1
ATOM 771 N N . ASP A 1 95 ? 4.501 -7.201 -7.543 1.00 89.31 95 ASP A N 1
ATOM 772 C CA . ASP A 1 95 ? 3.156 -7.739 -7.358 1.00 89.31 95 ASP A CA 1
ATOM 773 C C . ASP A 1 95 ? 2.399 -6.958 -6.261 1.00 89.31 95 ASP A C 1
ATOM 775 O O . ASP A 1 95 ? 2.849 -6.922 -5.107 1.00 89.31 95 ASP A O 1
ATOM 779 N N . PRO A 1 96 ? 1.233 -6.350 -6.571 1.00 89.88 96 PRO A N 1
ATOM 780 C CA . PRO A 1 96 ? 0.363 -5.723 -5.579 1.00 89.88 96 PRO A CA 1
ATOM 781 C C . PRO A 1 96 ? 0.024 -6.634 -4.396 1.00 89.88 96 PRO A C 1
ATOM 783 O O . PRO A 1 96 ? -0.231 -6.144 -3.296 1.00 89.88 96 PRO A O 1
ATOM 786 N N . TYR A 1 97 ? 0.022 -7.951 -4.602 1.00 90.38 97 TYR A N 1
ATOM 787 C CA . TYR A 1 97 ? -0.233 -8.930 -3.560 1.00 90.38 97 TYR A CA 1
ATOM 788 C C . TYR A 1 97 ? 0.815 -8.888 -2.441 1.00 90.38 97 TYR A C 1
ATOM 790 O O . TYR A 1 97 ? 0.446 -8.929 -1.267 1.00 90.38 97 TYR A O 1
ATOM 798 N N . GLU A 1 98 ? 2.098 -8.704 -2.763 1.00 90.19 98 GLU A N 1
ATOM 799 C CA . GLU A 1 98 ? 3.156 -8.574 -1.750 1.00 90.19 98 GLU A CA 1
ATOM 800 C C . GLU A 1 98 ? 2.965 -7.313 -0.900 1.00 90.19 98 GLU A C 1
ATOM 802 O O . GLU A 1 98 ? 3.092 -7.338 0.327 1.00 90.19 98 GLU A O 1
ATOM 807 N N . VAL A 1 99 ? 2.541 -6.219 -1.537 1.00 91.00 99 VAL A N 1
ATOM 808 C CA . VAL A 1 99 ? 2.218 -4.966 -0.844 1.00 91.00 99 VAL A CA 1
ATOM 809 C C . VAL A 1 99 ? 0.979 -5.121 0.033 1.00 91.00 99 VAL A C 1
ATOM 811 O O . VAL A 1 99 ? 0.959 -4.613 1.152 1.00 91.00 99 VAL A O 1
ATOM 814 N N . LYS A 1 100 ? -0.048 -5.849 -0.426 1.00 92.19 100 LYS A N 1
ATOM 815 C CA . LYS A 1 100 ? -1.228 -6.158 0.393 1.00 92.19 100 LYS A CA 1
ATOM 816 C C . LYS A 1 100 ? -0.863 -6.963 1.636 1.00 92.19 100 LYS A C 1
ATOM 818 O O . LYS A 1 100 ? -1.392 -6.681 2.707 1.00 92.19 100 LYS A O 1
ATOM 823 N N . ARG A 1 101 ? 0.035 -7.944 1.516 1.00 89.31 101 ARG A N 1
ATOM 824 C CA . ARG A 1 101 ? 0.492 -8.722 2.673 1.00 89.31 101 ARG A CA 1
ATOM 825 C C . ARG A 1 101 ? 1.255 -7.835 3.661 1.00 89.31 101 ARG A C 1
ATOM 827 O O . ARG A 1 101 ? 0.986 -7.904 4.857 1.00 89.31 101 ARG A O 1
ATOM 834 N N . LEU A 1 102 ? 2.142 -6.962 3.173 1.00 89.50 102 LEU A N 1
ATOM 835 C CA . LEU A 1 102 ? 2.824 -5.982 4.023 1.00 89.50 102 LEU A CA 1
ATOM 836 C C . LEU A 1 102 ? 1.814 -5.055 4.715 1.00 89.50 102 LEU A C 1
ATOM 838 O O . LEU A 1 102 ? 1.923 -4.805 5.910 1.00 89.50 102 LEU A O 1
ATOM 842 N N . ALA A 1 103 ? 0.807 -4.581 3.987 1.00 91.12 103 ALA A N 1
ATOM 843 C CA . ALA A 1 103 ? -0.264 -3.756 4.530 1.00 91.12 103 ALA A CA 1
ATOM 844 C C . ALA A 1 103 ? -1.057 -4.470 5.630 1.00 91.12 103 ALA A C 1
ATOM 846 O O . ALA A 1 103 ? -1.266 -3.876 6.682 1.00 91.12 103 ALA A O 1
ATOM 847 N N . ALA A 1 104 ? -1.417 -5.741 5.435 1.00 90.06 104 ALA A N 1
ATOM 848 C CA . ALA A 1 104 ? -2.097 -6.564 6.436 1.00 90.06 104 ALA A CA 1
ATOM 849 C C . ALA A 1 104 ? -1.293 -6.666 7.746 1.00 90.06 104 ALA A C 1
ATOM 851 O O . ALA A 1 104 ? -1.838 -6.460 8.832 1.00 90.06 104 ALA A O 1
ATOM 852 N N . ASP A 1 105 ? 0.022 -6.899 7.655 1.00 86.00 105 ASP A N 1
ATOM 853 C CA . ASP A 1 105 ? 0.914 -6.931 8.825 1.00 86.00 105 ASP A CA 1
ATOM 854 C C . ASP A 1 105 ? 1.055 -5.578 9.509 1.00 86.00 105 ASP A C 1
ATOM 856 O O . ASP A 1 105 ? 1.076 -5.490 10.736 1.00 86.00 105 ASP A O 1
ATOM 860 N N . LYS A 1 106 ? 1.136 -4.508 8.720 1.00 88.12 106 LYS A N 1
ATOM 861 C CA . LYS A 1 106 ? 1.169 -3.145 9.246 1.00 88.12 106 LYS A CA 1
ATOM 862 C C . LYS A 1 106 ? -0.207 -2.641 9.650 1.00 88.12 106 LYS A C 1
ATOM 864 O O . LYS A 1 106 ? -0.309 -1.478 9.998 1.00 88.12 106 LYS A O 1
ATOM 869 N N . GLY A 1 107 ? -1.246 -3.470 9.622 1.00 90.50 107 GLY A N 1
ATOM 870 C CA . GLY A 1 107 ? -2.585 -3.090 10.051 1.00 90.50 107 GLY A CA 1
ATOM 871 C C . GLY A 1 107 ? -3.262 -2.040 9.184 1.00 90.50 107 GLY A C 1
ATOM 872 O O . GLY A 1 107 ? -4.120 -1.309 9.666 1.00 90.50 107 GLY A O 1
ATOM 873 N N . ALA A 1 108 ? -2.882 -1.947 7.915 1.00 93.19 108 ALA A N 1
ATOM 874 C CA . ALA A 1 108 ? -3.537 -1.098 6.938 1.00 93.19 108 ALA A CA 1
ATOM 875 C C . ALA A 1 108 ? -4.711 -1.830 6.284 1.00 93.19 108 ALA A C 1
ATOM 877 O O . ALA A 1 108 ? -4.582 -2.952 5.800 1.00 93.19 108 ALA A O 1
ATOM 878 N N . ARG A 1 109 ? -5.863 -1.159 6.231 1.00 94.94 109 ARG A N 1
ATOM 879 C CA . ARG A 1 109 ? -7.089 -1.643 5.574 1.00 94.94 109 ARG A CA 1
ATOM 880 C C . ARG A 1 109 ? -7.138 -1.296 4.098 1.00 94.94 109 ARG A C 1
ATOM 882 O O . ARG A 1 109 ? -7.855 -1.937 3.339 1.00 94.94 109 ARG A O 1
ATOM 889 N N . VAL A 1 110 ? -6.438 -0.242 3.696 1.00 96.81 110 VAL A N 1
ATOM 890 C CA . VAL A 1 110 ? -6.460 0.268 2.328 1.00 96.81 110 VAL A CA 1
ATOM 891 C C . VAL A 1 110 ? -5.035 0.544 1.877 1.00 96.81 110 VAL A C 1
ATOM 893 O O . VAL A 1 110 ? -4.253 1.178 2.582 1.00 96.81 110 VAL A O 1
ATOM 896 N N . VAL A 1 111 ? -4.717 0.092 0.671 1.00 97.38 111 VAL A N 1
ATOM 897 C CA . VAL A 1 111 ? -3.490 0.427 -0.044 1.00 97.38 111 VAL A CA 1
ATOM 898 C C . VAL A 1 111 ? -3.866 1.220 -1.283 1.00 97.38 111 VAL A C 1
ATOM 900 O O . VAL A 1 111 ? -4.571 0.716 -2.156 1.00 97.38 111 VAL A O 1
ATOM 903 N N . ILE A 1 112 ? -3.365 2.448 -1.375 1.00 98.06 112 ILE A N 1
ATOM 904 C CA . ILE A 1 112 ? -3.433 3.243 -2.602 1.00 98.06 112 ILE A CA 1
ATOM 905 C C . ILE A 1 112 ? -2.106 3.069 -3.326 1.00 98.06 112 ILE A C 1
ATOM 907 O O . ILE A 1 112 ? -1.065 3.403 -2.765 1.00 98.06 112 ILE A O 1
ATOM 911 N N . GLY A 1 113 ? -2.139 2.530 -4.542 1.00 97.00 113 GLY A N 1
ATOM 912 C CA . GLY A 1 113 ? -0.952 2.252 -5.344 1.00 97.00 113 GLY A CA 1
ATOM 913 C C . GLY A 1 113 ? -0.954 3.007 -6.668 1.00 97.00 113 GLY A C 1
ATOM 914 O O . GLY A 1 113 ? -1.967 3.034 -7.364 1.00 97.00 113 GLY A O 1
ATOM 915 N N . CYS A 1 114 ? 0.183 3.569 -7.060 1.00 97.06 114 CYS A N 1
ATOM 916 C CA . CYS A 1 114 ? 0.419 4.024 -8.428 1.00 97.06 114 CYS A CA 1
ATOM 917 C C . CYS A 1 114 ? 1.814 3.600 -8.894 1.00 97.06 114 CYS A C 1
ATOM 919 O O . CYS A 1 114 ? 2.702 3.348 -8.082 1.00 97.06 114 CYS A O 1
ATOM 921 N N . TRP A 1 115 ? 2.002 3.480 -10.206 1.00 95.44 115 TRP A N 1
ATOM 922 C CA . TRP A 1 115 ? 3.316 3.220 -10.783 1.00 95.44 115 TRP A CA 1
ATOM 923 C C . TRP A 1 115 ? 3.442 3.823 -12.170 1.00 95.44 115 TRP A C 1
ATOM 925 O O . TRP A 1 115 ? 2.466 3.895 -12.922 1.00 95.44 115 TRP A O 1
ATOM 935 N N . PHE A 1 116 ? 4.646 4.271 -12.496 1.00 94.25 116 PHE A N 1
ATOM 936 C CA . PHE A 1 116 ? 4.937 5.006 -13.718 1.00 94.25 116 PHE A CA 1
ATOM 937 C C . PHE A 1 116 ? 6.345 4.680 -14.213 1.00 94.25 116 PHE A C 1
ATOM 939 O O . PHE A 1 116 ? 7.233 4.308 -13.447 1.00 94.25 116 PHE A O 1
ATOM 946 N N . ALA A 1 117 ? 6.530 4.773 -15.529 1.00 91.94 117 ALA A N 1
ATOM 947 C CA . ALA A 1 117 ? 7.837 4.558 -16.128 1.00 91.94 117 ALA A CA 1
ATOM 948 C C . ALA A 1 117 ? 8.751 5.743 -15.799 1.00 91.94 117 ALA A C 1
ATOM 950 O O . ALA A 1 117 ? 8.370 6.893 -16.011 1.00 91.94 117 ALA A O 1
ATOM 951 N N . VAL A 1 118 ? 9.959 5.446 -15.336 1.00 88.88 118 VAL A N 1
ATOM 952 C CA . VAL A 1 118 ? 11.028 6.419 -15.125 1.00 88.88 118 VAL A CA 1
ATOM 953 C C . VAL A 1 118 ? 12.051 6.193 -16.229 1.00 88.88 118 VAL A C 1
ATOM 955 O O . VAL A 1 118 ? 12.615 5.107 -16.350 1.00 88.88 118 VAL A O 1
ATOM 958 N N . ARG A 1 119 ? 12.246 7.197 -17.087 1.00 80.56 119 ARG A N 1
ATOM 959 C CA . ARG A 1 119 ? 13.340 7.206 -18.063 1.00 80.56 119 ARG A CA 1
ATOM 960 C C . ARG A 1 119 ? 14.456 8.066 -17.496 1.00 80.56 119 ARG A C 1
ATOM 962 O O . ARG A 1 119 ? 14.245 9.257 -17.297 1.00 80.56 119 ARG A O 1
ATOM 969 N N . GLU A 1 120 ? 15.604 7.458 -17.231 1.00 68.38 120 GLU A N 1
ATOM 970 C CA . GLU A 1 120 ? 16.785 8.170 -16.731 1.00 68.38 120 GLU A CA 1
ATOM 971 C C . GLU A 1 120 ? 17.695 8.576 -17.903 1.00 68.38 120 GLU A C 1
ATOM 973 O O . GLU A 1 120 ? 18.161 9.709 -17.953 1.00 68.38 120 GLU A O 1
ATOM 978 N N . THR A 1 121 ? 17.828 7.717 -18.922 1.00 77.56 121 THR A N 1
ATOM 979 C CA . THR A 1 121 ? 18.452 8.010 -20.228 1.00 77.56 121 THR A CA 1
ATOM 980 C C . THR A 1 121 ? 17.869 7.101 -21.328 1.00 77.56 121 THR A C 1
ATOM 982 O O . THR A 1 121 ? 17.178 6.129 -21.023 1.00 77.56 121 THR A O 1
ATOM 985 N N . GLU A 1 122 ? 18.119 7.393 -22.615 1.00 72.38 122 GLU A N 1
ATOM 986 C CA . GLU A 1 122 ? 17.663 6.541 -23.739 1.00 72.38 122 GLU A CA 1
ATOM 987 C C . GLU A 1 122 ? 18.304 5.142 -23.763 1.00 72.38 122 GLU A C 1
ATOM 989 O O . GLU A 1 122 ? 17.751 4.233 -24.380 1.00 72.38 122 GLU A O 1
ATOM 994 N N . ALA A 1 123 ? 19.440 4.954 -23.087 1.00 75.69 123 ALA A N 1
ATOM 995 C CA . ALA A 1 123 ? 20.208 3.710 -23.111 1.00 75.69 123 ALA A CA 1
ATOM 996 C C . ALA A 1 123 ? 19.855 2.728 -21.978 1.00 75.69 123 ALA A C 1
ATOM 998 O O . ALA A 1 123 ? 20.339 1.596 -21.989 1.00 75.69 123 ALA A O 1
ATOM 999 N N . GLU A 1 124 ? 19.036 3.130 -21.002 1.00 70.50 124 GLU A N 1
ATOM 1000 C CA . GLU A 1 124 ? 18.753 2.299 -19.832 1.00 70.50 124 GLU A CA 1
ATOM 1001 C C . GLU A 1 124 ? 17.467 1.464 -19.945 1.00 70.50 124 GLU A C 1
ATOM 1003 O O . GLU A 1 124 ? 16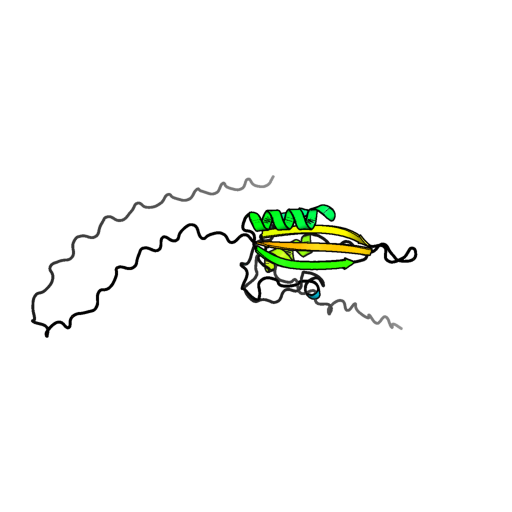.478 1.889 -20.556 1.00 70.50 124 GLU A O 1
ATOM 1008 N N . PRO A 1 125 ? 17.452 0.261 -19.333 1.00 69.62 125 PRO A N 1
ATOM 1009 C CA . PRO A 1 125 ? 16.259 -0.573 -19.269 1.00 69.62 125 PRO A CA 1
ATOM 1010 C C . PRO A 1 125 ? 15.101 0.193 -18.624 1.00 69.62 125 PRO A C 1
ATOM 1012 O O . PRO A 1 125 ? 15.281 0.952 -17.672 1.00 69.62 125 PRO A O 1
ATOM 1015 N N . ARG A 1 126 ? 13.885 -0.024 -19.142 1.00 81.50 126 ARG A N 1
ATOM 1016 C CA . ARG A 1 126 ? 12.667 0.672 -18.707 1.00 81.50 126 ARG A CA 1
ATOM 1017 C C . ARG A 1 126 ? 12.412 0.423 -17.219 1.00 81.50 126 ARG A C 1
ATOM 1019 O O . ARG A 1 126 ? 11.829 -0.591 -16.845 1.00 81.50 126 ARG A O 1
ATOM 1026 N N . MET A 1 127 ? 12.823 1.367 -16.384 1.00 88.69 127 MET A N 1
ATOM 1027 C CA . MET A 1 127 ? 12.603 1.313 -14.948 1.00 88.69 127 MET A CA 1
ATOM 1028 C C . MET A 1 127 ? 11.178 1.767 -14.628 1.00 88.69 127 MET A C 1
ATOM 1030 O O . MET A 1 127 ? 10.650 2.699 -15.241 1.00 88.69 127 MET A O 1
ATOM 1034 N N . VAL A 1 128 ? 10.538 1.104 -13.672 1.00 91.62 128 VAL A N 1
ATOM 1035 C CA . VAL A 1 128 ? 9.225 1.489 -13.155 1.00 91.62 128 VAL A CA 1
ATOM 1036 C C . VAL A 1 128 ? 9.381 1.863 -11.692 1.00 91.62 128 VAL A C 1
ATOM 1038 O O . VAL A 1 128 ? 9.993 1.131 -10.913 1.00 91.62 128 VAL A O 1
ATOM 1041 N N . GLU A 1 129 ? 8.834 3.013 -11.320 1.00 93.69 129 GLU A N 1
ATOM 1042 C CA . GLU A 1 129 ? 8.723 3.419 -9.928 1.00 93.69 129 GLU A CA 1
ATOM 1043 C C . GLU A 1 129 ? 7.304 3.145 -9.436 1.00 93.69 129 GLU A C 1
ATOM 1045 O O . GLU A 1 129 ? 6.328 3.492 -10.101 1.00 93.69 129 GLU A O 1
ATOM 1050 N N . TYR A 1 130 ? 7.205 2.487 -8.285 1.00 95.31 130 TYR A N 1
ATOM 1051 C CA . TYR A 1 130 ? 5.965 2.089 -7.637 1.00 95.31 130 TYR A CA 1
ATOM 1052 C C . TYR A 1 130 ? 5.835 2.827 -6.314 1.00 95.31 130 TYR A C 1
ATOM 1054 O O . TYR A 1 130 ? 6.725 2.732 -5.471 1.00 95.31 130 TYR A O 1
ATOM 1062 N N . TRP A 1 131 ? 4.720 3.520 -6.113 1.00 96.38 131 TRP A N 1
ATOM 1063 C CA . TRP A 1 131 ? 4.386 4.207 -4.871 1.00 96.38 131 TRP A CA 1
ATOM 1064 C C . TRP A 1 131 ? 3.151 3.576 -4.246 1.00 96.38 131 TRP A C 1
ATOM 1066 O O . TRP A 1 131 ? 2.112 3.451 -4.896 1.00 96.38 131 TRP A O 1
ATOM 1076 N N . TYR A 1 132 ? 3.243 3.243 -2.962 1.00 96.69 132 TYR A N 1
ATOM 1077 C CA . TYR A 1 132 ? 2.141 2.684 -2.193 1.00 96.69 132 TYR A CA 1
ATOM 1078 C C . TYR A 1 132 ? 1.973 3.433 -0.877 1.00 96.69 132 TYR A C 1
ATOM 1080 O O . TYR A 1 132 ? 2.897 3.515 -0.069 1.00 96.69 132 TYR A O 1
ATOM 1088 N N . GLN A 1 133 ? 0.774 3.956 -0.643 1.00 97.56 133 GLN A N 1
ATOM 1089 C CA . GLN A 1 133 ? 0.380 4.527 0.638 1.00 97.56 133 GLN A CA 1
ATOM 1090 C C . GLN A 1 133 ? -0.520 3.534 1.374 1.00 97.56 133 GLN A C 1
ATOM 1092 O O . GLN A 1 133 ? -1.587 3.168 0.879 1.00 97.56 133 GLN A O 1
ATOM 1097 N N . LEU A 1 134 ? -0.090 3.134 2.568 1.00 95.94 134 LEU A N 1
ATOM 1098 C CA . LEU A 1 134 ? -0.826 2.258 3.473 1.00 95.94 134 LEU A CA 1
ATOM 1099 C C . LEU A 1 134 ? -1.655 3.114 4.433 1.00 95.94 134 LEU A C 1
ATOM 1101 O O . LEU A 1 134 ? -1.121 4.013 5.095 1.00 95.94 134 LEU A O 1
ATOM 1105 N N . LEU A 1 135 ? -2.956 2.837 4.482 1.00 95.69 135 LEU A N 1
ATOM 1106 C CA . LEU A 1 135 ? -3.952 3.590 5.232 1.00 95.69 135 LEU A CA 1
ATOM 1107 C C . LEU A 1 135 ? -4.780 2.653 6.117 1.00 95.69 135 LEU A C 1
ATOM 1109 O O . LEU A 1 135 ? -5.216 1.588 5.679 1.00 95.69 135 LEU A O 1
ATOM 1113 N N . ASP A 1 136 ? -5.068 3.083 7.339 1.00 94.62 136 ASP A N 1
ATOM 1114 C CA . ASP A 1 136 ? -6.067 2.451 8.208 1.00 94.62 136 ASP A CA 1
ATOM 1115 C C . ASP A 1 136 ? -7.139 3.453 8.581 1.00 94.62 136 ASP A C 1
ATOM 1117 O O . ASP A 1 136 ? -6.903 4.657 8.594 1.00 94.62 136 ASP A O 1
ATOM 1121 N N . LYS A 1 137 ? -8.326 2.942 8.879 1.00 91.62 137 LYS A N 1
ATOM 1122 C CA . LYS A 1 137 ? -9.385 3.722 9.489 1.00 91.62 137 LYS A CA 1
ATOM 1123 C C . LYS A 1 137 ? -9.603 3.144 10.879 1.00 91.62 137 LYS A C 1
ATOM 1125 O O . LYS A 1 137 ? -10.100 2.013 10.960 1.00 91.62 137 LYS A O 1
ATOM 1130 N N . PRO A 1 138 ? -9.286 3.890 11.954 1.00 79.88 138 PRO A N 1
ATOM 1131 C CA . PRO A 1 138 ? -9.569 3.417 13.292 1.00 79.88 138 PRO A CA 1
ATOM 1132 C C . PRO A 1 138 ? -11.060 3.112 13.357 1.00 79.88 138 PRO A C 1
ATOM 1134 O O . PRO A 1 138 ? -11.912 3.964 13.094 1.00 79.88 138 PRO A O 1
ATOM 1137 N N . THR A 1 139 ? -11.380 1.854 13.643 1.00 76.50 139 THR A N 1
ATOM 1138 C CA . THR A 1 139 ? -12.755 1.494 13.954 1.00 76.50 139 THR A CA 1
ATOM 1139 C C . THR A 1 139 ? -13.027 2.175 15.279 1.00 76.50 139 THR A C 1
ATOM 1141 O O . THR A 1 139 ? -12.463 1.767 16.293 1.00 76.50 139 THR A O 1
ATOM 1144 N N . VAL A 1 140 ? -13.806 3.261 15.265 1.00 67.81 140 VAL A N 1
ATOM 1145 C CA . VAL A 1 140 ? -14.323 3.835 16.507 1.00 67.81 140 VAL A CA 1
ATOM 1146 C C . VAL A 1 140 ? -14.948 2.654 17.240 1.00 67.81 140 VAL A C 1
ATOM 1148 O O . VAL A 1 140 ? -15.818 2.006 16.652 1.00 67.81 140 VAL A O 1
ATOM 1151 N N . PRO A 1 141 ? -14.473 2.285 18.441 1.00 56.62 141 PRO A N 1
ATOM 1152 C CA . PRO A 1 141 ? -15.109 1.217 19.181 1.00 56.62 141 PRO A CA 1
ATOM 1153 C C . PRO A 1 141 ? -16.546 1.679 19.417 1.00 56.62 141 PRO A C 1
ATOM 1155 O O . PRO A 1 141 ? -16.771 2.594 20.208 1.00 56.62 141 PRO A O 1
ATOM 1158 N N . SER A 1 142 ? -17.502 1.116 18.663 1.00 52.38 142 SER A N 1
ATOM 1159 C CA . SER A 1 142 ? -18.927 1.349 18.890 1.00 52.38 142 SER A CA 1
ATOM 1160 C C . SER A 1 142 ? -19.156 1.102 20.367 1.00 52.38 142 SER A C 1
ATOM 1162 O O . SER A 1 142 ? -18.813 0.029 20.863 1.00 52.38 142 SER A O 1
ATOM 1164 N N . GLY A 1 143 ? -19.596 2.157 21.051 1.00 50.66 143 GLY A N 1
ATOM 1165 C CA . GLY A 1 143 ? -19.440 2.348 22.481 1.00 50.66 143 GLY A CA 1
ATOM 1166 C C . GLY A 1 143 ? -19.485 1.058 23.286 1.00 50.66 143 GLY A C 1
ATOM 1167 O O . GLY A 1 143 ? -20.546 0.475 23.498 1.00 50.66 143 GLY A O 1
ATOM 1168 N N . ARG A 1 144 ? -18.344 0.692 23.875 1.00 45.94 144 ARG A N 1
ATOM 1169 C CA . ARG A 1 144 ? -18.430 0.184 25.236 1.00 45.94 144 ARG A CA 1
ATOM 1170 C C . ARG A 1 144 ? -18.952 1.377 26.022 1.00 45.94 144 ARG A C 1
ATOM 1172 O O . ARG A 1 144 ? -18.197 2.315 26.266 1.00 45.94 144 ARG A O 1
ATOM 1179 N N . ALA A 1 145 ? -20.260 1.399 26.277 1.00 49.81 145 ALA A N 1
ATOM 1180 C CA . ALA A 1 145 ? -20.851 2.345 27.201 1.00 49.81 145 ALA A CA 1
ATOM 1181 C C . ALA A 1 145 ? -19.971 2.304 28.449 1.00 49.81 145 ALA A C 1
ATOM 1183 O O . ALA A 1 145 ? -19.871 1.269 29.114 1.00 49.81 145 ALA A O 1
ATOM 1184 N N . VAL A 1 146 ? -19.244 3.389 28.702 1.00 55.75 146 VAL A N 1
ATOM 1185 C CA . VAL A 1 146 ? -18.655 3.613 30.010 1.00 55.75 146 VAL A CA 1
ATOM 1186 C C . VAL A 1 146 ? -19.875 3.738 30.904 1.00 55.75 146 VAL A C 1
ATOM 1188 O O . VAL A 1 146 ? -20.509 4.787 30.936 1.00 55.75 146 VAL A O 1
ATOM 1191 N N . VAL A 1 147 ? -20.282 2.636 31.536 1.00 57.59 147 VAL A N 1
ATOM 1192 C CA . VAL A 1 147 ? -21.179 2.711 32.683 1.00 57.59 147 VAL A CA 1
ATOM 1193 C C . VAL A 1 147 ? -20.447 3.649 33.638 1.00 57.59 147 VAL A C 1
ATOM 1195 O O . VAL A 1 147 ? -19.317 3.319 34.016 1.00 57.59 147 VAL A O 1
ATOM 1198 N N . PRO A 1 148 ? -20.975 4.850 33.934 1.00 47.41 148 PRO A N 1
ATOM 1199 C CA . PRO A 1 148 ? -20.289 5.755 34.835 1.00 47.41 148 PRO A CA 1
ATOM 1200 C C . PRO A 1 148 ? -20.092 5.001 36.147 1.00 47.41 148 PRO A C 1
ATOM 1202 O O . PRO A 1 148 ? -21.050 4.485 36.724 1.00 47.41 148 PRO A O 1
ATOM 1205 N N . ALA A 1 149 ? -18.836 4.866 36.572 1.00 59.09 149 ALA A N 1
ATOM 1206 C CA . ALA A 1 149 ? -18.540 4.325 37.886 1.00 59.09 149 ALA A CA 1
ATOM 1207 C C . ALA A 1 149 ? -19.308 5.178 38.911 1.00 59.09 149 ALA A C 1
ATOM 1209 O O . ALA A 1 149 ? -19.257 6.410 38.809 1.00 59.09 149 ALA A O 1
ATOM 1210 N N . PRO A 1 150 ? -20.044 4.579 39.863 1.00 53.81 150 PRO A N 1
ATOM 1211 C CA . PRO A 1 150 ? -20.664 5.360 40.918 1.00 53.81 150 PRO A CA 1
ATOM 1212 C C . PRO A 1 150 ? -19.561 6.139 41.638 1.00 53.81 150 PRO A C 1
ATOM 1214 O O . PRO A 1 150 ? -18.552 5.571 42.057 1.00 53.81 150 PRO A O 1
ATOM 1217 N N . VAL A 1 151 ? -19.738 7.456 41.720 1.00 52.03 151 VAL A N 1
ATOM 1218 C CA . VAL A 1 151 ? -18.853 8.360 42.454 1.00 52.03 151 VAL A CA 1
ATOM 1219 C C . VAL A 1 151 ? -18.820 7.888 43.906 1.00 52.03 151 VAL A C 1
ATOM 1221 O O . VAL A 1 151 ? -19.803 8.031 44.629 1.00 52.03 151 VAL A O 1
ATOM 1224 N N . LEU A 1 152 ? -17.705 7.298 44.336 1.00 50.78 152 LEU A N 1
ATOM 1225 C CA . LEU A 1 152 ? -17.478 7.006 45.746 1.00 50.78 152 LEU A CA 1
ATOM 1226 C C . LEU A 1 152 ? -17.118 8.324 46.436 1.00 50.78 152 LEU A C 1
ATOM 1228 O O . LEU A 1 152 ? -16.000 8.823 46.326 1.00 50.78 152 LEU A O 1
ATOM 1232 N N . THR A 1 153 ? -18.100 8.914 47.112 1.00 53.81 153 THR A N 1
ATOM 1233 C CA . THR A 1 153 ? -17.912 10.006 48.073 1.00 53.81 153 THR A CA 1
ATOM 1234 C C . THR A 1 153 ? -16.915 9.609 49.174 1.00 53.81 153 THR A C 1
ATOM 1236 O O . THR A 1 153 ? -16.878 8.438 49.560 1.00 53.81 153 THR A O 1
ATOM 1239 N N . PRO A 1 154 ? -16.116 10.554 49.707 1.00 43.34 154 PRO A N 1
ATOM 1240 C CA . PRO A 1 154 ? -15.089 10.259 50.702 1.00 43.34 154 PRO A CA 1
ATOM 1241 C C . PRO A 1 154 ? -15.693 9.726 52.009 1.00 43.34 154 PRO A C 1
ATOM 1243 O O . PRO A 1 154 ? -16.693 10.238 52.511 1.00 43.34 154 PRO A O 1
ATOM 1246 N N . ALA A 1 155 ? -15.068 8.675 52.541 1.00 49.03 155 ALA A N 1
ATOM 1247 C CA . ALA A 1 155 ? -15.501 7.953 53.729 1.00 49.03 155 ALA A CA 1
ATOM 1248 C C . ALA A 1 155 ? -15.415 8.819 54.999 1.00 49.03 155 ALA A C 1
ATOM 1250 O O . ALA A 1 155 ? -14.350 9.322 55.354 1.00 49.03 155 ALA A O 1
ATOM 1251 N N . VAL A 1 156 ? -16.536 8.936 55.711 1.00 53.06 156 VAL A N 1
ATOM 1252 C CA . VAL A 1 156 ? -16.579 9.384 57.111 1.00 53.06 156 VAL A CA 1
ATOM 1253 C C . VAL A 1 156 ? -16.147 8.203 57.998 1.00 53.06 156 VAL A C 1
ATOM 1255 O O . VAL A 1 156 ? -16.612 7.086 57.751 1.00 53.06 156 VAL A O 1
ATOM 1258 N N . PRO A 1 157 ? -15.293 8.379 59.024 1.00 43.97 157 PRO A N 1
ATOM 1259 C CA . PRO A 1 157 ? -14.927 7.282 59.918 1.00 43.97 157 PRO A CA 1
ATOM 1260 C C . PRO A 1 157 ? -16.132 6.892 60.786 1.00 43.97 157 PRO A C 1
ATOM 1262 O O . PRO A 1 157 ? -16.618 7.698 61.578 1.00 43.97 157 PRO A O 1
ATOM 1265 N N . LEU A 1 158 ? -16.624 5.661 60.637 1.00 44.56 158 LEU A N 1
ATOM 1266 C CA . LEU A 1 158 ? -17.690 5.102 61.472 1.00 44.56 158 LEU A CA 1
ATOM 1267 C C . LEU A 1 158 ? -17.111 4.489 62.760 1.00 44.56 158 LEU A C 1
ATOM 1269 O O . LEU A 1 158 ? -16.106 3.780 62.737 1.00 44.56 158 LEU A O 1
ATOM 1273 N N . ALA A 1 159 ? -17.774 4.806 63.873 1.00 51.38 159 ALA A N 1
ATOM 1274 C CA . ALA A 1 159 ? -17.529 4.364 65.248 1.00 51.38 159 ALA A CA 1
ATOM 1275 C C . ALA A 1 159 ? -17.546 2.817 65.414 1.00 51.38 159 ALA A C 1
ATOM 1277 O O . ALA A 1 159 ? -18.056 2.117 64.536 1.00 51.38 159 ALA A O 1
ATOM 1278 N N . PRO A 1 160 ? -16.992 2.255 66.515 1.00 45.06 160 PRO A N 1
ATOM 1279 C CA . PRO A 1 160 ? -16.743 0.813 66.639 1.00 45.06 160 PRO A CA 1
ATOM 1280 C C . PRO A 1 160 ? -18.021 -0.052 66.638 1.00 45.06 160 PRO A C 1
ATOM 1282 O O . PRO A 1 160 ? -19.088 0.411 67.045 1.00 45.06 160 PRO A O 1
ATOM 1285 N N . PRO A 1 161 ? -17.924 -1.326 66.201 1.00 48.03 161 PRO A N 1
ATOM 1286 C CA . PRO A 1 161 ? -19.087 -2.147 65.875 1.00 48.03 161 PRO A CA 1
ATOM 1287 C C . PRO A 1 161 ? -19.842 -2.648 67.115 1.00 48.03 161 PRO A C 1
ATOM 1289 O O . PRO A 1 161 ? -19.288 -3.334 67.976 1.00 48.03 161 PRO A O 1
ATOM 1292 N N . VAL A 1 162 ? -21.148 -2.372 67.147 1.00 44.16 162 VAL A N 1
ATOM 1293 C CA . VAL A 1 162 ? -22.130 -3.005 68.040 1.00 44.16 162 VAL A CA 1
ATOM 1294 C C . VAL A 1 162 ? -22.564 -4.348 67.435 1.00 44.16 162 VAL A C 1
ATOM 1296 O O . VAL A 1 162 ? -22.749 -4.468 66.225 1.00 44.16 162 VAL A O 1
ATOM 1299 N N . ARG A 1 163 ? -22.688 -5.384 68.274 1.00 42.75 163 ARG A N 1
ATOM 1300 C CA . ARG A 1 163 ? -23.085 -6.752 67.890 1.00 42.75 163 ARG A CA 1
ATOM 1301 C C . ARG A 1 163 ? -24.595 -6.891 67.615 1.00 42.75 163 ARG A C 1
ATOM 1303 O O . ARG A 1 163 ? -25.388 -6.131 68.157 1.00 42.75 163 ARG A O 1
ATOM 1310 N N . THR A 1 164 ? -24.935 -8.001 66.935 1.00 44.28 164 THR A N 1
ATOM 1311 C CA . THR A 1 164 ? -26.249 -8.683 66.720 1.00 44.28 164 THR A CA 1
ATOM 1312 C C . THR A 1 164 ? -27.129 -8.150 65.573 1.00 44.28 164 THR A C 1
ATOM 1314 O O . THR A 1 164 ? -27.220 -6.947 65.397 1.00 44.28 164 THR A O 1
ATOM 1317 N N . ALA A 1 165 ? -27.745 -8.961 64.691 1.00 43.38 165 ALA A N 1
ATOM 1318 C CA . ALA A 1 165 ? -28.370 -10.297 64.800 1.00 43.38 165 ALA A CA 1
ATOM 1319 C C . ALA A 1 165 ? -28.202 -11.156 63.500 1.00 43.38 165 ALA A C 1
ATOM 1321 O O . ALA A 1 165 ? -27.772 -10.614 62.482 1.00 43.38 165 ALA A O 1
ATOM 1322 N N . PRO A 1 166 ? -2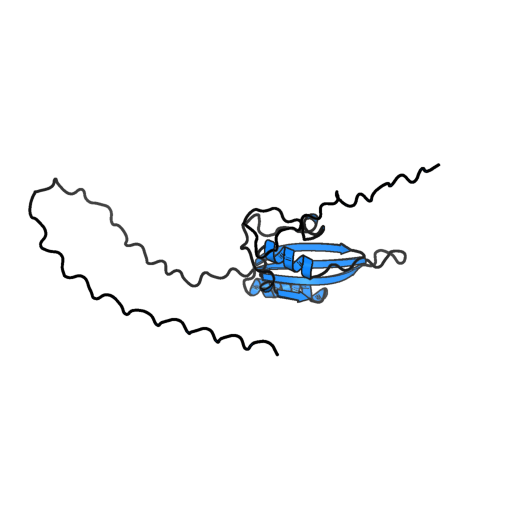8.501 -12.477 63.497 1.00 49.31 166 PRO A N 1
ATOM 1323 C CA . PRO A 1 166 ? -28.356 -13.338 62.312 1.00 49.31 166 PRO A CA 1
ATOM 1324 C C . PRO A 1 166 ? -29.376 -13.021 61.202 1.00 49.31 166 PRO A C 1
ATOM 1326 O O . PRO A 1 166 ? -30.553 -12.792 61.474 1.00 49.31 166 PRO A O 1
ATOM 1329 N N . PHE A 1 167 ? -28.920 -13.045 59.946 1.00 45.91 167 PHE A N 1
ATOM 1330 C CA . PHE A 1 167 ? -29.770 -12.889 58.761 1.00 45.91 167 PHE A CA 1
ATOM 1331 C C . PHE A 1 167 ? -30.662 -14.126 58.548 1.00 45.91 167 PHE A C 1
ATOM 1333 O O . PHE A 1 167 ? -30.221 -15.259 58.741 1.00 45.91 167 PHE A O 1
ATOM 1340 N N . GLY A 1 168 ? -31.925 -13.889 58.173 1.00 56.09 168 GLY A N 1
ATOM 1341 C CA . GLY A 1 168 ? -32.940 -14.914 57.904 1.00 56.09 168 GLY A CA 1
ATOM 1342 C C . GLY A 1 168 ? -32.660 -15.773 56.659 1.00 56.09 168 GLY A C 1
ATOM 1343 O O . GLY A 1 168 ? -31.682 -15.538 55.949 1.00 56.09 168 GLY A O 1
ATOM 1344 N N . PRO A 1 169 ? -33.502 -16.789 56.394 1.00 52.22 169 PRO A N 1
ATOM 1345 C CA . PRO A 1 169 ? -33.235 -17.795 55.371 1.00 52.22 169 PRO A CA 1
ATOM 1346 C C . PRO A 1 169 ? -33.209 -17.212 53.953 1.00 52.22 169 PRO A C 1
ATOM 1348 O O . PRO A 1 169 ? -34.023 -16.365 53.584 1.00 52.22 169 PRO A O 1
ATOM 1351 N N . THR A 1 170 ? -32.273 -17.720 53.151 1.00 55.59 170 THR A N 1
ATOM 1352 C CA . THR A 1 170 ? -32.115 -17.436 51.722 1.00 55.59 170 THR A CA 1
ATOM 1353 C C . THR A 1 170 ? -33.393 -17.794 50.956 1.00 55.59 170 THR A C 1
ATOM 1355 O O . THR A 1 170 ? -33.915 -18.899 51.104 1.00 55.59 170 THR A O 1
ATOM 1358 N N . GLY A 1 171 ? -33.898 -16.868 50.133 1.00 57.66 171 GLY A N 1
ATOM 1359 C CA . GLY A 1 171 ? -35.062 -17.102 49.271 1.00 57.66 171 GLY A CA 1
ATOM 1360 C C . GLY A 1 171 ? -34.833 -18.215 48.232 1.00 57.66 171 GLY A C 1
ATOM 1361 O O . GLY A 1 171 ? -33.688 -18.603 47.984 1.00 57.66 171 GLY A O 1
ATOM 1362 N N . PRO A 1 172 ? -35.904 -18.747 47.616 1.00 55.88 172 PRO A N 1
ATOM 1363 C CA . PRO A 1 172 ? -35.801 -19.880 46.704 1.00 55.88 172 PRO A CA 1
ATOM 1364 C C . PRO A 1 172 ? -35.016 -19.527 45.436 1.00 55.88 172 PRO A C 1
ATOM 1366 O O . PRO A 1 172 ? -35.137 -18.436 44.876 1.00 55.88 172 PRO A O 1
ATOM 1369 N N . THR A 1 173 ? -34.221 -20.487 44.968 1.00 62.31 173 THR A N 1
ATOM 1370 C CA . THR A 1 173 ? -33.507 -20.423 43.691 1.00 62.31 173 THR A CA 1
ATOM 1371 C C . THR A 1 173 ? -34.511 -20.370 42.535 1.00 62.31 173 THR A C 1
ATOM 1373 O O . THR A 1 173 ? -35.446 -21.167 42.490 1.00 62.31 173 THR A O 1
ATOM 1376 N N . GLY A 1 174 ? -34.331 -19.419 41.612 1.00 62.03 174 GLY A N 1
ATOM 1377 C CA . GLY A 1 174 ? -35.181 -19.278 40.426 1.00 62.03 174 GLY A CA 1
ATOM 1378 C C . GLY A 1 174 ? -35.145 -20.513 39.510 1.00 62.03 174 GLY A C 1
ATOM 1379 O O . GLY A 1 174 ? -34.247 -21.350 39.633 1.00 6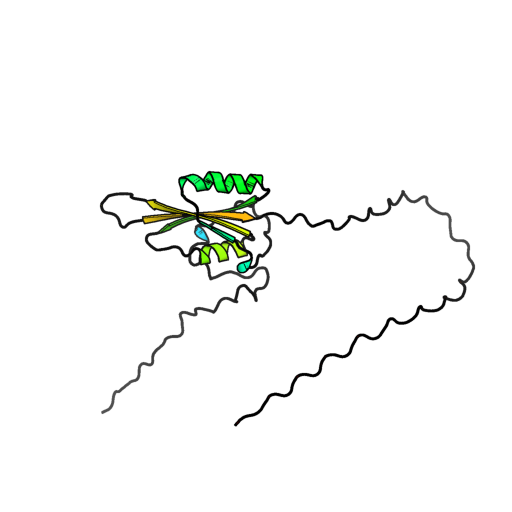2.03 174 GLY A O 1
ATOM 1380 N N . PRO A 1 175 ? -36.113 -20.649 38.588 1.00 59.34 175 PRO A N 1
ATOM 138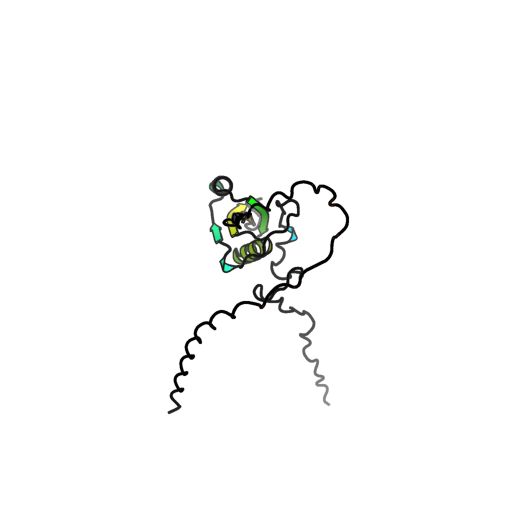1 C CA . PRO A 1 175 ? -36.233 -21.832 37.746 1.00 59.34 175 PRO A CA 1
ATOM 1382 C C . PRO A 1 175 ? -35.044 -21.979 36.790 1.00 59.34 175 PRO A C 1
ATOM 1384 O O . PRO A 1 175 ? -34.542 -21.005 36.226 1.00 59.34 175 PRO A O 1
ATOM 1387 N N . THR A 1 176 ? -34.616 -23.223 36.585 1.00 65.88 176 THR A N 1
ATOM 1388 C CA . THR A 1 176 ? -33.624 -23.593 35.574 1.00 65.88 176 THR A CA 1
ATOM 1389 C C . THR A 1 176 ? -34.183 -23.308 34.177 1.00 65.88 176 THR A C 1
ATOM 1391 O O . THR A 1 176 ? -35.323 -23.663 33.878 1.00 65.88 176 THR A O 1
ATOM 1394 N N . GLY A 1 177 ? -33.395 -22.639 33.330 1.00 63.88 177 GLY A N 1
ATOM 1395 C CA . GLY A 1 177 ? -33.784 -22.305 31.957 1.00 63.88 177 GLY A CA 1
ATOM 1396 C C . GLY A 1 177 ? -34.023 -23.541 31.071 1.00 63.88 177 GLY A C 1
ATOM 1397 O O . GLY A 1 177 ? -33.631 -24.651 31.437 1.00 63.88 177 GLY A O 1
ATOM 1398 N N . PRO A 1 178 ? -34.664 -23.367 29.901 1.00 62.03 178 PRO A N 1
ATOM 1399 C CA . PRO A 1 178 ? -35.019 -24.476 29.024 1.00 62.03 178 PRO A CA 1
ATOM 1400 C C . PRO A 1 178 ? -33.784 -25.182 28.453 1.00 62.03 178 PRO A C 1
ATOM 1402 O O . PRO A 1 178 ? -32.783 -24.554 28.104 1.00 62.03 178 PRO A O 1
ATOM 1405 N N . THR A 1 179 ? -33.881 -26.504 28.323 1.00 63.22 179 THR A N 1
ATOM 1406 C CA . THR A 1 179 ? -32.904 -27.337 27.617 1.00 63.22 179 THR A CA 1
ATOM 1407 C C . THR A 1 179 ? -32.915 -26.988 26.124 1.00 63.22 179 THR A C 1
ATOM 1409 O O . THR A 1 179 ? -33.982 -26.883 25.520 1.00 63.22 179 THR A O 1
ATOM 1412 N N . GLY A 1 180 ? -31.735 -26.766 25.536 1.00 68.38 180 GLY A N 1
ATOM 1413 C CA . GLY A 1 180 ? -31.591 -26.432 24.115 1.00 68.38 180 GLY A CA 1
ATOM 1414 C C . GLY A 1 180 ? -32.021 -27.570 23.173 1.00 68.38 180 GLY A C 1
ATOM 1415 O O . GLY A 1 180 ? -32.155 -28.712 23.611 1.00 68.38 180 GLY A O 1
ATOM 1416 N N . PRO A 1 181 ? -32.243 -27.277 21.880 1.00 62.00 181 PRO A N 1
ATOM 1417 C CA . PRO A 1 181 ? -32.678 -28.270 20.902 1.00 62.00 181 PRO A CA 1
ATOM 1418 C C . PRO A 1 181 ? -31.584 -29.303 20.593 1.00 62.00 181 PRO A C 1
ATOM 1420 O O . PRO A 1 181 ? -30.397 -28.979 20.547 1.00 62.00 181 PRO A O 1
ATOM 1423 N N . ASN A 1 182 ? -32.004 -30.542 20.329 1.00 62.25 182 ASN A N 1
ATOM 1424 C CA . ASN A 1 182 ? -31.122 -31.615 19.871 1.00 62.25 182 ASN A CA 1
ATOM 1425 C C . ASN A 1 182 ? -30.551 -31.304 18.475 1.00 62.25 182 ASN A C 1
ATOM 1427 O O . ASN A 1 182 ? -31.264 -30.803 17.603 1.00 62.25 182 ASN A O 1
ATOM 1431 N N . SER A 1 183 ? -29.276 -31.641 18.258 1.00 57.41 183 SER A N 1
ATOM 1432 C CA . SER A 1 183 ? -28.603 -31.507 16.961 1.00 57.41 183 SER A CA 1
ATOM 1433 C C . SER A 1 183 ? -29.289 -32.325 15.854 1.00 57.41 183 SER A C 1
ATOM 1435 O O . SER A 1 183 ? -29.823 -33.400 16.138 1.00 57.41 183 SER A O 1
ATOM 1437 N N . PRO A 1 184 ? -29.236 -31.876 14.585 1.00 62.41 184 PRO A N 1
ATOM 1438 C CA . PRO A 1 184 ? -29.718 -32.666 13.459 1.00 62.41 184 PRO A CA 1
ATOM 1439 C C . PRO A 1 184 ? -28.857 -33.920 13.246 1.00 62.41 184 PRO A C 1
ATOM 1441 O O . PRO A 1 184 ? -27.630 -33.860 13.319 1.00 62.41 184 PRO A O 1
ATOM 1444 N N . ASN A 1 185 ? -29.507 -35.044 12.937 1.00 59.75 185 ASN A N 1
ATOM 1445 C CA . ASN A 1 185 ? -28.838 -36.260 12.477 1.00 59.75 185 ASN A CA 1
ATOM 1446 C C . ASN A 1 185 ? -28.152 -36.008 11.123 1.00 59.75 185 ASN A C 1
ATOM 1448 O O . ASN A 1 185 ? -28.772 -35.466 10.206 1.00 59.75 185 ASN A O 1
ATOM 1452 N N . ASN A 1 186 ? -26.897 -36.446 10.982 1.00 56.69 186 ASN A N 1
ATOM 1453 C CA . ASN A 1 186 ? -26.205 -36.484 9.691 1.00 56.69 186 ASN A CA 1
ATOM 1454 C C . ASN A 1 186 ? -26.974 -37.370 8.689 1.00 56.69 186 ASN A C 1
ATOM 1456 O O . ASN A 1 186 ? -27.401 -38.467 9.061 1.00 56.69 186 ASN A O 1
ATOM 1460 N N . PRO A 1 187 ? -27.094 -36.965 7.413 1.00 62.06 187 PRO A N 1
ATOM 1461 C CA . PRO A 1 187 ? -27.476 -37.877 6.343 1.00 62.06 187 PRO A CA 1
ATOM 1462 C C . PRO A 1 187 ? -26.400 -38.955 6.150 1.00 62.06 187 PRO A C 1
ATOM 1464 O O . PRO A 1 187 ? -25.209 -38.651 6.109 1.00 62.06 187 PRO A O 1
ATOM 1467 N N . LEU A 1 188 ? -26.836 -40.210 6.041 1.00 58.31 188 LEU A N 1
ATOM 1468 C CA . LEU A 1 188 ? -26.001 -41.358 5.683 1.00 58.31 188 LEU A CA 1
ATOM 1469 C C . LEU A 1 188 ? -25.430 -41.167 4.265 1.00 58.31 188 LEU A C 1
ATOM 1471 O O . LEU A 1 188 ? -26.166 -40.780 3.356 1.00 58.31 188 LEU A O 1
ATOM 1475 N N . GLU A 1 189 ? -24.136 -41.445 4.081 1.00 59.50 189 GLU A N 1
ATOM 1476 C CA . GLU A 1 189 ? -23.489 -41.492 2.762 1.00 59.50 189 GLU A CA 1
ATOM 1477 C C . GLU A 1 189 ? -24.213 -42.480 1.827 1.00 59.50 189 GLU A C 1
ATOM 1479 O O . GLU A 1 189 ? -24.453 -43.626 2.222 1.00 59.50 189 GLU A O 1
ATOM 1484 N N . PRO A 1 190 ? -24.527 -42.104 0.574 1.00 54.53 190 PRO A N 1
ATOM 1485 C CA . PRO A 1 190 ? -24.899 -43.074 -0.443 1.00 54.53 190 PRO A CA 1
ATOM 1486 C C . PRO A 1 190 ? -23.646 -43.786 -0.948 1.00 54.53 190 PRO A C 1
ATOM 1488 O O . PRO A 1 190 ? -22.720 -43.166 -1.472 1.00 54.53 190 PRO A O 1
ATOM 1491 N N . GLY A 1 191 ? -23.645 -45.102 -0.764 1.00 47.22 191 GLY A N 1
ATOM 1492 C CA . GLY A 1 191 ? -22.561 -45.985 -1.139 1.00 47.22 191 GLY A CA 1
ATOM 1493 C C . GLY A 1 191 ? -22.319 -46.099 -2.643 1.00 47.22 191 GLY A C 1
ATOM 1494 O O . GLY A 1 191 ? -23.182 -45.863 -3.487 1.00 47.22 191 GLY A O 1
ATOM 1495 N N . SER A 1 192 ? -21.093 -46.530 -2.901 1.00 44.28 192 SER A N 1
ATOM 1496 C CA . SER A 1 192 ? -20.589 -47.260 -4.059 1.00 44.28 192 SER A CA 1
ATOM 1497 C C . SER A 1 192 ? -21.616 -48.105 -4.825 1.00 44.28 192 SER A C 1
ATOM 1499 O O . SER A 1 192 ? -22.149 -49.066 -4.264 1.00 44.28 192 SER A O 1
ATOM 1501 N N . TYR A 1 193 ? -21.748 -47.812 -6.121 1.00 46.03 193 TYR A N 1
ATOM 1502 C CA . TYR A 1 193 ? -21.815 -48.778 -7.225 1.00 46.03 193 TYR A CA 1
ATOM 1503 C C . TYR A 1 193 ? -21.085 -48.191 -8.433 1.00 46.03 193 TYR A C 1
ATOM 1505 O O . TYR A 1 193 ? -21.275 -46.981 -8.692 1.00 46.03 193 TYR A O 1
#

pLDDT: mean 72.33, std 19.95, range [36.72, 98.19]

Sequence (193 aa):
MKFLVLLTVVPAFFGCALTPNVDTRKPGQRWNYYGDLLPAYRDQTGGARVALIWLDQVAFQRVEQRDFQKIVQAFLRQGYSKIGFVSVRSQYFVDPYEVKRLAADKGARVVIGCWFAVRETEAEPRMVEYWYQLLDKPTVPSGRAVVPAPVLTPAVPLAPPVRTAPFGPTGPTGPTGPTGPNSPNNPLEPGSY